Protein AF-0000000066504417 (afdb_homodimer)

Solvent-accessible surface area (backbone atoms only — not comparable to full-atom values): 21337 Å² total; per-residue (Å²): 138,89,79,84,89,84,83,87,80,86,80,77,84,75,82,75,79,79,80,79,83,78,74,76,74,70,80,60,77,69,74,60,75,66,74,66,66,59,81,78,49,72,67,44,78,43,54,34,34,55,32,76,75,36,69,76,60,37,82,54,39,44,71,56,39,57,64,63,91,37,50,46,75,42,80,42,50,58,74,38,21,50,46,54,50,49,55,57,44,36,73,77,37,69,80,58,59,42,64,63,21,34,40,36,35,23,40,38,41,60,46,98,86,61,47,42,37,72,44,80,74,41,48,40,44,62,72,52,90,43,95,36,30,72,46,25,38,55,79,69,61,66,78,84,53,38,36,36,28,20,38,36,65,77,71,74,75,66,73,71,71,72,73,78,79,78,81,81,77,83,85,126,139,84,84,83,82,86,75,87,76,83,81,81,82,76,84,76,81,82,80,79,82,77,72,78,72,70,80,61,76,68,73,58,75,68,72,65,68,59,83,79,49,73,66,44,79,43,54,32,34,56,31,76,75,35,68,76,60,37,82,55,41,43,70,55,40,56,64,64,92,37,52,46,75,42,80,42,49,58,74,38,23,50,45,53,51,49,56,55,44,36,73,75,37,68,80,57,58,43,63,64,23,33,39,37,37,24,39,38,41,58,44,97,86,60,47,42,37,73,44,79,74,42,47,39,44,62,73,51,90,42,96,36,29,72,47,25,38,55,80,68,62,67,78,85,52,37,37,36,29,19,38,36,65,78,71,74,76,67,73,71,71,74,71,79,80,76,80,80,76,82,86,125

pLDDT: mean 75.19, std 30.39, range [15.59, 98.94]

Organism: Dictyostelium discoideum (NCBI:txid44689)

InterPro domains:
  IPR010516 Sin3 associated polypeptide p18 [PF06487] (36-150)
  IPR010516 Sin3 associated polypeptide p18 [PTHR13082] (19-156)
  IPR042534 Sin3 associated polypeptide p18 superfamily [G3DSA:3.10.20.550] (27-157)

Sequence (344 aa):
MKNKQGGFSHHNYHYNNNNNNINSTGNGSNLGIATLNREKICPFLLRVFIKEGSFHSPSEFSSRNVPEKDEIQIYTWRNATLKEITILIKETYKLARHKESKFEFAFIYPDSRGIYVSKPIGTVFSNKKSADDLITLDDLFFNYQFLDVSLSIPESSSSSISSPTSPSSPKIMKNKQGGFSHHNYHYNNNNNNINSTGNGSNLGIATLNREKICPFLLRVFIKEGSFHSPSEFSSRNVPEKDEIQIYTWRNATLKEITILIKETYKLARHKESKFEFAFIYPDSRGIYVSKPIGTVFSNKKSADDLITLDDLFFNYQFLDVSLSIPESSSSSISSPTSPSSPKI

Foldseek 3Di:
DDDDDDDDDPDPPPPPPPDDDPPPPPPPPCPVPPPPPCVPPDDDDDDDDDDPPDDDDCVVDDDDDDPPVPDDDFDDDQFDAPLNVLVRCVVVPVVSQPQFKKKWKWFWAADPVGDTDIGTDDIQTNNDDDPRRRQGNVNVVDDPTDMDIDIDDPDPPPVPPPPPDPDDDPDD/DDDDDDDDPPDDPPPPPPDDDPPPPPPPPCPVPPPPPCVVPDDDDDDDDDDPPDDDDPVVDDDDDDPPVPDDDFDDDQQDAPLNVLVRCVVVPVVSQPQFKKKWKWFWAADPVGDTDIGTDDIQTNNDGDPRRRQGNVNVVDDPTDMDIDIDDPDPPPVPPPPPDPPDDPDD

Secondary structure (DSSP, 8-state):
-------------------------------------TTSS--EEEEEEEEESSPPPGGG-BPPB--GGGEEEEEE-TT-BHHHHHHHHHHH-GGGG-TT-EEEEEEEEE-TTS-EEEEEEEEEESSS--TTTT-BTTTTT-SSPEEEEEEE--------------------/-------------------------------------TTSS--EEEEEEEEESSPPPGGG-BPPB--GGGEEEEEE-TT-BHHHHHHHHHHH-GGGG-TT-EEEEEEEEE-TTS-EEEEEEEEEESSS--TTTT-BTTTTT-SSPEEEEEEE--------------------

Radius of gyration: 34.26 Å; Cα contacts (8 Å, |Δi|>4): 473; chains: 2; bounding box: 86×119×107 Å

Nearest PDB structures (foldseek):
  4a8x-assembly1_C  TM=7.215E-01  e=7.057E-08  Mus musculus
  4a6q-assembly1_A  TM=7.143E-01  e=1.494E-07  Mus musculus
  2hde-assembly1_A  TM=6.723E-01  e=4.059E-07  Homo sapiens
  2x1j-assembly1_A-2  TM=3.416E-01  e=9.073E-01  Deinococcus radiodurans
  8j97-assembly1_A  TM=3.772E-01  e=7.591E+00  Bos taurus

Structure (mmCIF, N/CA/C/O backbone):
data_AF-0000000066504417-model_v1
#
loop_
_entity.id
_entity.type
_entity.pdbx_description
1 polymer 'Histone deacetylase complex subunit SAP18'
#
loop_
_atom_site.group_PDB
_atom_site.id
_atom_site.type_symbol
_atom_site.label_atom_id
_atom_site.label_alt_id
_atom_site.label_comp_id
_atom_site.label_asym_id
_atom_site.label_entity_id
_atom_site.label_seq_id
_atom_site.pdbx_PDB_ins_code
_atom_site.Cartn_x
_atom_site.Cartn_y
_atom_site.Cartn_z
_atom_site.occupancy
_atom_site.B_iso_or_equiv
_atom_site.auth_seq_id
_atom_site.auth_comp_id
_atom_site.auth_asym_id
_atom_site.auth_atom_id
_atom_site.pdbx_PDB_model_num
ATOM 1 N N . MET A 1 1 ? -46.312 -30.453 12.633 1 20.81 1 MET A N 1
ATOM 2 C CA . MET A 1 1 ? -45.656 -31.766 12.68 1 20.81 1 MET A CA 1
ATOM 3 C C . MET A 1 1 ? -44.312 -31.75 11.961 1 20.81 1 MET A C 1
ATOM 5 O O . MET A 1 1 ? -44.25 -31.5 10.758 1 20.81 1 MET A O 1
ATOM 9 N N . LYS A 1 2 ? -43.125 -31.297 12.82 1 21.11 2 LYS A N 1
ATOM 10 C CA . LYS A 1 2 ? -41.875 -30.625 12.508 1 21.11 2 LYS A CA 1
ATOM 11 C C . LYS A 1 2 ? -40.906 -31.562 11.789 1 21.11 2 LYS A C 1
ATOM 13 O O . LYS A 1 2 ? -40.5 -32.594 12.344 1 21.11 2 LYS A O 1
ATOM 18 N N . ASN A 1 3 ? -40.719 -31.656 10.523 1 15.59 3 ASN A N 1
ATOM 19 C CA . ASN A 1 3 ? -40.219 -32.781 9.727 1 15.59 3 ASN A CA 1
ATOM 20 C C . ASN A 1 3 ? -38.688 -32.875 9.789 1 15.59 3 ASN A C 1
ATOM 22 O O . ASN A 1 3 ? -38.125 -33.875 9.375 1 15.59 3 ASN A O 1
ATOM 26 N N . LYS A 1 4 ? -37.906 -31.641 9.93 1 20.89 4 LYS A N 1
ATOM 27 C CA . LYS A 1 4 ? -36.812 -31.469 8.992 1 20.89 4 LYS A CA 1
ATOM 28 C C . LYS A 1 4 ? -35.688 -32.469 9.273 1 20.89 4 LYS A C 1
ATOM 30 O O . LYS A 1 4 ? -35.531 -32.938 10.398 1 20.89 4 LYS A O 1
ATOM 35 N N . GLN A 1 5 ? -34.406 -32.406 8.398 1 18.77 5 GLN A N 1
ATOM 36 C CA . GLN A 1 5 ? -33.531 -33.312 7.641 1 18.77 5 GLN A CA 1
ATOM 37 C C . GLN A 1 5 ? -32.375 -33.781 8.5 1 18.77 5 GLN A C 1
ATOM 39 O O . GLN A 1 5 ? -31.844 -33.031 9.312 1 18.77 5 GLN A O 1
ATOM 44 N N . GLY A 1 6 ? -31.766 -35.062 8.484 1 20.8 6 GLY A N 1
ATOM 45 C CA . GLY A 1 6 ? -31.047 -36.188 9.062 1 20.8 6 GLY A CA 1
ATOM 46 C C . GLY A 1 6 ? -29.547 -36.094 8.852 1 20.8 6 GLY A C 1
ATOM 47 O O . GLY A 1 6 ? -28.828 -37.062 9.055 1 20.8 6 GLY A O 1
ATOM 48 N N . GLY A 1 7 ? -28.812 -34.906 8.57 1 19.19 7 GLY A N 1
ATOM 49 C CA . GLY A 1 7 ? -27.609 -35.062 7.766 1 19.19 7 GLY A CA 1
ATOM 50 C C . GLY A 1 7 ? -26.562 -35.938 8.422 1 19.19 7 GLY A C 1
ATOM 51 O O . GLY A 1 7 ? -26.703 -36.281 9.602 1 19.19 7 GLY A O 1
ATOM 52 N N . PHE A 1 8 ? -25.031 -35.781 7.883 1 19.45 8 PHE A N 1
ATOM 53 C CA . PHE A 1 8 ? -23.938 -36.531 7.297 1 19.45 8 PHE A CA 1
ATOM 54 C C . PHE A 1 8 ? -22.938 -36.969 8.375 1 19.45 8 PHE A C 1
ATOM 56 O O . PHE A 1 8 ? -22.453 -36.156 9.141 1 19.45 8 PHE A O 1
ATOM 63 N N . SER A 1 9 ? -22.828 -38.219 8.859 1 19.8 9 SER A N 1
ATOM 64 C CA . SER A 1 9 ? -22.109 -38.906 9.938 1 19.8 9 SER A CA 1
ATOM 65 C C . SER A 1 9 ? -20.656 -39.156 9.547 1 19.8 9 SER A C 1
ATOM 67 O O . SER A 1 9 ? -20.375 -40.031 8.719 1 19.8 9 SER A O 1
ATOM 69 N N . HIS A 1 10 ? -19.703 -38.156 9.18 1 20.47 10 HIS A N 1
ATOM 70 C CA . HIS A 1 10 ? -18.375 -38.562 8.703 1 20.47 10 HIS A CA 1
ATOM 71 C C . HIS A 1 10 ? -17.688 -39.531 9.664 1 20.47 10 HIS A C 1
ATOM 73 O O . HIS A 1 10 ? -17.766 -39.344 10.883 1 20.47 10 HIS A O 1
ATOM 79 N N . HIS A 1 11 ? -17.297 -40.75 9.219 1 18.73 11 HIS A N 1
ATOM 80 C CA . HIS A 1 11 ? -16.797 -42.031 9.711 1 18.73 11 HIS A CA 1
ATOM 81 C C . HIS A 1 11 ? -15.383 -41.906 10.25 1 18.73 11 HIS A C 1
ATOM 83 O O . HIS A 1 11 ? -14.562 -41.188 9.688 1 18.73 11 HIS A O 1
ATOM 89 N N . ASN A 1 12 ? -14.984 -42.312 11.5 1 20.47 12 ASN A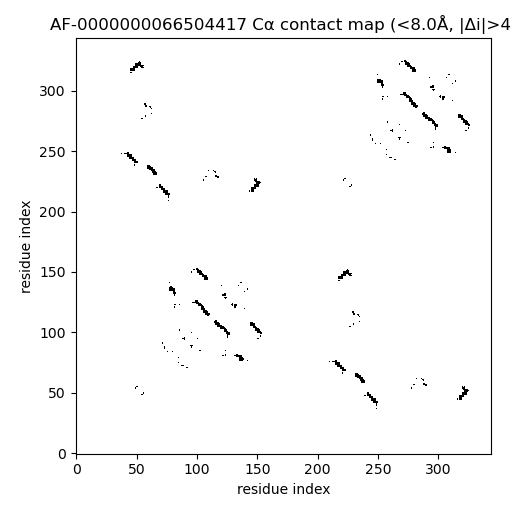 N 1
ATOM 90 C CA . ASN A 1 12 ? -13.938 -42.344 12.523 1 20.47 12 ASN A CA 1
ATOM 91 C C . ASN A 1 12 ? -12.836 -43.344 12.172 1 20.47 12 ASN A C 1
ATOM 93 O O . ASN A 1 12 ? -12.109 -43.781 13.055 1 20.47 12 ASN A O 1
ATOM 97 N N . TYR A 1 13 ? -12.594 -43.781 10.844 1 19.39 13 TYR A N 1
ATOM 98 C CA . TYR A 1 13 ? -11.914 -45.062 10.828 1 19.39 13 TYR A CA 1
ATOM 99 C C . TYR A 1 13 ? -10.562 -44.969 11.508 1 19.39 13 TYR A C 1
ATOM 101 O O . TYR A 1 13 ? -9.797 -44.062 11.273 1 19.39 13 TYR A O 1
ATOM 109 N N . HIS A 1 14 ? -10.336 -45.688 12.648 1 21.31 14 HIS A N 1
ATOM 110 C CA . HIS A 1 14 ? -9.297 -46.031 13.617 1 21.31 14 HIS A CA 1
ATOM 111 C C . HIS A 1 14 ? -8.18 -46.844 12.969 1 21.31 14 HIS A C 1
ATOM 113 O O . HIS A 1 14 ? -8.266 -48.062 12.898 1 21.31 14 HIS A O 1
ATOM 119 N N . TYR A 1 15 ? -7.59 -46.5 11.758 1 18.31 15 TYR A N 1
ATOM 120 C CA . TYR A 1 15 ? -6.664 -47.469 11.203 1 18.31 15 TYR A CA 1
ATOM 121 C C . TYR A 1 15 ? -5.559 -47.812 12.203 1 18.31 15 TYR A C 1
ATOM 123 O O . TYR A 1 15 ? -4.848 -46.906 12.672 1 18.31 15 TYR A O 1
ATOM 131 N N . ASN A 1 16 ? -5.625 -48.906 12.914 1 19.23 16 ASN A N 1
ATOM 132 C CA . ASN A 1 16 ? -4.805 -49.594 13.922 1 19.23 16 ASN A CA 1
ATOM 133 C C . ASN A 1 16 ? -3.465 -50.031 13.344 1 19.23 16 ASN A C 1
ATOM 135 O O . ASN A 1 16 ? -3.283 -51.219 13.031 1 19.23 16 ASN A O 1
ATOM 139 N N . ASN A 1 17 ? -2.818 -49.5 12.32 1 18.12 17 ASN A N 1
ATOM 140 C CA . ASN A 1 17 ? -1.74 -50.281 11.727 1 18.12 17 ASN A CA 1
ATOM 141 C C . ASN A 1 17 ? -0.615 -50.531 12.719 1 18.12 17 ASN A C 1
ATOM 143 O O . ASN A 1 17 ? -0.11 -49.594 13.352 1 18.12 17 ASN A O 1
ATOM 147 N N . ASN A 1 18 ? -0.362 -51.781 13.141 1 19.33 18 ASN A N 1
ATOM 148 C CA . ASN A 1 18 ? 0.549 -52.5 14.016 1 19.33 18 ASN A CA 1
ATOM 149 C C . ASN A 1 18 ? 1.993 -52.406 13.531 1 19.33 18 ASN A C 1
ATOM 151 O O . ASN A 1 18 ? 2.518 -53.344 12.914 1 19.33 18 ASN A O 1
ATOM 155 N N . ASN A 1 19 ? 2.537 -51.375 12.969 1 18.12 19 ASN A N 1
ATOM 156 C CA . ASN A 1 19 ? 3.855 -51.562 12.367 1 18.12 19 ASN A CA 1
ATOM 157 C C . ASN A 1 19 ? 4.898 -51.938 13.406 1 18.12 19 ASN A C 1
ATOM 159 O O . ASN A 1 19 ? 4.871 -51.469 14.531 1 18.12 19 ASN A O 1
ATOM 163 N N . ASN A 1 20 ? 5.582 -53.156 13.141 1 20 20 ASN A N 1
ATOM 164 C CA . ASN A 1 20 ? 6.715 -53.906 13.688 1 20 20 ASN A CA 1
ATOM 165 C C . ASN A 1 20 ? 7.926 -53 13.906 1 20 20 ASN A C 1
ATOM 167 O O . ASN A 1 20 ? 8.102 -52 13.195 1 20 20 ASN A O 1
ATOM 171 N N . ASN A 1 21 ? 8.766 -53.25 15.07 1 20.86 21 ASN A N 1
ATOM 172 C CA . ASN A 1 21 ? 9.781 -52.594 15.891 1 20.86 21 ASN A CA 1
ATOM 173 C C . ASN A 1 21 ? 11.133 -52.562 15.18 1 20.86 21 ASN A C 1
ATOM 175 O O . ASN A 1 21 ? 11.93 -53.469 15.305 1 20.86 21 ASN A O 1
ATOM 179 N N . ILE A 1 22 ? 11.25 -52.625 13.836 1 25.41 22 ILE A N 1
ATOM 180 C CA . ILE A 1 22 ? 12.625 -52.875 13.406 1 25.41 22 ILE A CA 1
ATOM 181 C C . ILE A 1 22 ? 13.531 -51.781 13.977 1 25.41 22 ILE A C 1
ATOM 183 O O . ILE A 1 22 ? 13.273 -50.594 13.805 1 25.41 22 ILE A O 1
ATOM 187 N N . ASN A 1 23 ? 14.477 -52.125 14.93 1 23.8 23 ASN A N 1
ATOM 188 C CA . ASN A 1 23 ? 15.469 -51.406 15.719 1 23.8 23 ASN A CA 1
ATOM 189 C C . ASN A 1 23 ? 16.531 -50.781 14.836 1 23.8 23 ASN A C 1
ATOM 191 O O . ASN A 1 23 ? 17.578 -50.344 15.336 1 23.8 23 ASN A O 1
ATOM 195 N N . SER A 1 24 ? 16.5 -50.844 13.5 1 25.52 24 SER A N 1
ATOM 196 C CA . SER A 1 24 ? 17.75 -50.438 12.883 1 25.52 24 SER A CA 1
ATOM 197 C C . SER A 1 24 ? 18.219 -49.094 13.383 1 25.52 24 SER A C 1
ATOM 199 O O . SER A 1 24 ? 17.406 -48.156 13.484 1 25.52 24 SER A O 1
ATOM 201 N N . THR A 1 25 ? 19.344 -49.031 14.109 1 27.05 25 THR A N 1
ATOM 202 C CA . THR A 1 25 ? 20.109 -47.938 14.688 1 27.05 25 THR A CA 1
ATOM 203 C C . THR A 1 25 ? 20.391 -46.844 13.641 1 27.05 25 THR A C 1
ATOM 205 O O . THR A 1 25 ? 21.172 -45.938 13.883 1 27.05 25 THR A O 1
ATOM 208 N N . GLY A 1 26 ? 19.953 -47.094 12.383 1 25.09 26 GLY A N 1
ATOM 209 C CA . GLY A 1 26 ? 20.547 -46.156 11.422 1 25.09 26 GLY A CA 1
ATOM 210 C C . GLY A 1 26 ? 20.422 -44.719 11.844 1 25.09 26 GLY A C 1
ATOM 211 O O . GLY A 1 26 ? 19.375 -44.281 12.359 1 25.09 26 GLY A O 1
ATOM 212 N N . ASN A 1 27 ? 21.609 -44.062 12.188 1 29.92 27 ASN A N 1
ATOM 213 C CA . ASN A 1 27 ? 21.75 -42.625 12.453 1 29.92 27 ASN A CA 1
ATOM 214 C C . ASN A 1 27 ? 20.953 -41.781 11.461 1 29.92 27 ASN A C 1
ATOM 216 O O . ASN A 1 27 ? 21.391 -41.594 10.32 1 29.92 27 ASN A O 1
ATOM 220 N N . GLY A 1 28 ? 19.859 -42.219 11.07 1 26.69 28 GLY A N 1
ATOM 221 C CA . GLY A 1 28 ? 19.062 -41.375 10.164 1 26.69 28 GLY A CA 1
ATOM 222 C C . GLY A 1 28 ? 19.031 -39.938 10.547 1 26.69 28 GLY A C 1
ATOM 223 O O . GLY A 1 28 ? 18.641 -39.594 11.672 1 26.69 28 GLY A O 1
ATOM 224 N N . SER A 1 29 ? 20.141 -39.188 10.078 1 31.64 29 SER A N 1
ATOM 225 C CA . SER A 1 29 ? 20.062 -37.719 10.148 1 31.64 29 SER A CA 1
ATOM 226 C C . SER A 1 29 ? 18.609 -37.25 9.984 1 31.64 29 SER A C 1
ATOM 228 O O . SER A 1 29 ? 17.969 -37.562 8.992 1 31.64 29 SER A O 1
ATOM 230 N N . ASN A 1 30 ? 17.75 -37.469 11.008 1 30.67 30 ASN A N 1
ATOM 231 C CA . ASN A 1 30 ? 16.469 -36.781 11.164 1 30.67 30 ASN A CA 1
ATOM 232 C C . ASN A 1 30 ? 16.5 -35.406 10.531 1 30.67 30 ASN A C 1
ATOM 234 O O . ASN A 1 30 ? 17.109 -34.469 11.078 1 30.67 30 ASN A O 1
ATOM 238 N N . LEU A 1 31 ? 16.875 -35.375 9.234 1 33.81 31 LEU A N 1
ATOM 239 C CA . LEU A 1 31 ? 16.5 -34.094 8.641 1 33.81 31 LEU A CA 1
ATOM 240 C C . LEU A 1 31 ? 15.195 -33.594 9.242 1 33.81 31 LEU A C 1
ATOM 242 O O . LEU A 1 31 ? 14.125 -34.125 8.961 1 33.81 31 LEU A O 1
ATOM 246 N N . GLY A 1 32 ? 15.078 -33.531 10.555 1 31.92 32 GLY A N 1
ATOM 247 C CA . GLY A 1 32 ? 14.031 -32.812 11.242 1 31.92 32 GLY A CA 1
ATOM 248 C C . GLY A 1 32 ? 13.453 -31.672 10.414 1 31.92 32 GLY A C 1
ATOM 249 O O . GLY A 1 32 ? 14.156 -30.734 10.047 1 31.92 32 GLY A O 1
ATOM 250 N N . ILE A 1 33 ? 12.766 -31.984 9.367 1 37.94 33 ILE A N 1
ATOM 251 C CA . ILE A 1 33 ? 11.906 -30.891 8.922 1 37.94 33 ILE A CA 1
ATOM 252 C C . ILE A 1 33 ? 11.555 -30 10.109 1 37.94 33 ILE A C 1
ATOM 254 O O . ILE A 1 33 ? 10.859 -30.422 11.031 1 37.94 33 ILE A O 1
ATOM 258 N N . ALA A 1 34 ? 12.445 -29.359 10.82 1 37.19 34 ALA A N 1
ATOM 259 C CA . ALA A 1 34 ? 12.156 -28.328 11.812 1 37.19 34 ALA A CA 1
ATOM 260 C C . ALA A 1 34 ? 10.805 -27.672 11.547 1 37.19 34 ALA A C 1
ATOM 262 O O . ALA A 1 34 ? 10.57 -27.125 10.469 1 37.19 34 ALA A O 1
ATOM 263 N N . THR A 1 35 ? 9.727 -28.312 11.883 1 43.97 35 THR A N 1
ATOM 264 C CA . THR A 1 35 ? 8.5 -27.531 12.008 1 43.97 35 THR A CA 1
ATOM 265 C C . THR A 1 35 ? 8.805 -26.125 12.539 1 43.97 35 THR A C 1
ATOM 267 O O . THR A 1 35 ? 9.234 -25.969 13.688 1 43.97 35 THR A O 1
ATOM 270 N N . LEU A 1 36 ? 9.625 -25.344 11.859 1 45.56 36 LEU A N 1
ATOM 271 C CA . LEU A 1 36 ? 9.734 -23.953 12.273 1 45.56 36 LEU A CA 1
ATOM 272 C C . LEU A 1 36 ? 8.453 -23.484 12.953 1 45.56 36 LEU A C 1
ATOM 274 O O . LEU A 1 36 ? 7.355 -23.766 12.477 1 45.56 36 LEU A O 1
ATOM 278 N N . ASN A 1 37 ? 8.453 -23.562 14.266 1 49.88 37 ASN A N 1
ATOM 279 C CA . ASN A 1 37 ? 7.383 -22.922 15.016 1 49.88 37 ASN A CA 1
ATOM 280 C C . ASN A 1 37 ? 7.059 -21.531 14.461 1 49.88 37 ASN A C 1
ATOM 282 O O . ASN A 1 37 ? 7.809 -20.578 14.688 1 49.88 37 ASN A O 1
ATOM 286 N N . ARG A 1 38 ? 6.453 -21.516 13.289 1 60.38 38 ARG A N 1
ATOM 287 C CA . ARG A 1 38 ? 6.055 -20.266 12.633 1 60.38 38 ARG A CA 1
ATOM 288 C C . ARG A 1 38 ? 5.301 -19.359 13.602 1 60.38 38 ARG A C 1
ATOM 290 O O . ARG A 1 38 ? 4.84 -18.281 13.219 1 60.38 38 ARG A O 1
ATOM 297 N N . GLU A 1 39 ? 5.188 -19.938 14.781 1 57.62 39 GLU A N 1
ATOM 298 C CA . GLU A 1 39 ? 4.523 -19.078 15.758 1 57.62 39 GLU A CA 1
ATOM 299 C C . GLU A 1 39 ? 5.371 -17.844 16.078 1 57.62 39 GLU A C 1
ATOM 301 O O . GLU A 1 39 ? 4.84 -16.812 16.453 1 57.62 39 GLU A O 1
ATOM 306 N N . LYS A 1 40 ? 6.699 -17.953 15.781 1 59.47 40 LYS A N 1
ATOM 307 C CA . LYS A 1 40 ? 7.523 -16.828 16.203 1 59.47 40 LYS A CA 1
ATOM 308 C C . LYS A 1 40 ? 7.805 -15.883 15.031 1 59.47 40 LYS A C 1
ATOM 310 O O . LYS A 1 40 ? 8.43 -14.836 15.211 1 59.47 40 LYS A O 1
ATOM 315 N N . ILE A 1 41 ? 7.438 -16.469 13.875 1 67 41 ILE A N 1
ATOM 316 C CA . ILE A 1 41 ? 7.777 -15.625 12.734 1 67 41 ILE A CA 1
ATOM 317 C C . ILE A 1 41 ? 6.551 -14.836 12.305 1 67 41 ILE A C 1
ATOM 319 O O . ILE A 1 41 ? 5.422 -15.32 12.383 1 67 41 ILE A O 1
ATOM 323 N N . CYS A 1 42 ? 6.758 -13.641 11.945 1 77.62 42 CYS A N 1
ATOM 324 C CA . CYS A 1 42 ? 5.676 -12.703 11.641 1 77.62 42 CYS A CA 1
ATOM 325 C C . CYS A 1 42 ? 5.078 -12.984 10.266 1 77.62 42 CYS A C 1
ATOM 327 O O . CYS A 1 42 ? 5.773 -12.898 9.25 1 77.62 42 CYS A O 1
ATOM 329 N N . PRO A 1 43 ? 3.844 -13.453 10.367 1 84.19 43 PRO A N 1
ATOM 330 C CA . PRO A 1 43 ? 3.127 -13.578 9.094 1 84.19 43 PRO A CA 1
ATOM 331 C C . PRO A 1 43 ? 2.945 -12.242 8.383 1 84.19 43 PRO A C 1
ATOM 333 O O . PRO A 1 43 ? 3.01 -11.188 9.023 1 84.19 43 PRO A O 1
ATOM 336 N N . PHE A 1 44 ? 3.045 -12.273 7.051 1 86.94 44 PHE A N 1
ATOM 337 C CA . PHE A 1 44 ? 2.742 -11.086 6.266 1 86.94 44 PHE A CA 1
ATOM 338 C C . PHE A 1 44 ? 1.712 -11.398 5.184 1 86.94 44 PHE A C 1
ATOM 340 O O . PHE A 1 44 ? 1.35 -12.555 4.984 1 86.94 44 PHE A O 1
ATOM 347 N N . LEU A 1 45 ? 1.062 -10.391 4.633 1 92.69 45 LEU A N 1
ATOM 348 C CA . LEU A 1 45 ? 0.119 -10.516 3.525 1 92.69 45 LEU A CA 1
ATOM 349 C C . LEU A 1 45 ? 0.852 -10.578 2.189 1 92.69 45 LEU A C 1
ATOM 351 O O . LEU A 1 45 ? 1.658 -9.695 1.879 1 92.69 45 LEU A O 1
ATOM 355 N N . LEU A 1 46 ? 0.684 -11.547 1.497 1 95.38 46 LEU A N 1
ATOM 356 C CA . LEU A 1 46 ? 1.239 -11.727 0.161 1 95.38 46 LEU A CA 1
ATOM 357 C C . LEU A 1 46 ? 0.199 -11.414 -0.909 1 95.38 46 LEU A C 1
ATOM 359 O O . LEU A 1 46 ? -0.902 -11.969 -0.894 1 95.38 46 LEU A O 1
ATOM 363 N N . ARG A 1 47 ? 0.53 -10.469 -1.82 1 97.19 47 ARG A N 1
ATOM 364 C CA . ARG A 1 47 ? -0.336 -10.125 -2.943 1 97.19 47 ARG A CA 1
ATOM 365 C C . ARG A 1 47 ? -0.091 -11.047 -4.129 1 97.19 47 ARG A C 1
ATOM 367 O O . ARG A 1 47 ? 0.976 -11.008 -4.742 1 97.19 47 ARG A O 1
ATOM 374 N N . VAL A 1 48 ? -1.105 -11.836 -4.418 1 98.75 48 VAL A N 1
ATOM 375 C CA . VAL A 1 48 ? -1.007 -12.867 -5.449 1 98.75 48 VAL A CA 1
ATOM 376 C C . VAL A 1 48 ? -1.962 -12.539 -6.594 1 98.75 48 VAL A C 1
ATOM 378 O O . VAL A 1 48 ? -3.137 -12.242 -6.367 1 98.75 48 VAL A O 1
ATOM 381 N N . PHE A 1 49 ? -1.446 -12.57 -7.777 1 98.69 49 PHE A N 1
ATOM 382 C CA . PHE A 1 49 ? -2.252 -12.359 -8.977 1 98.69 49 PHE A CA 1
ATOM 383 C C . PHE A 1 49 ? -2.33 -13.625 -9.812 1 98.69 49 PHE A C 1
ATOM 385 O O . PHE A 1 49 ? -1.311 -14.125 -10.297 1 98.69 49 PHE A O 1
ATOM 392 N N . ILE A 1 50 ? -3.502 -14.141 -10.016 1 98.81 50 ILE A N 1
ATOM 393 C CA . ILE A 1 50 ? -3.674 -15.422 -10.695 1 98.81 50 ILE A CA 1
ATOM 394 C C . ILE A 1 50 ? -4.309 -15.195 -12.062 1 98.81 50 ILE A C 1
ATOM 396 O O . ILE A 1 50 ? -5.305 -14.477 -12.188 1 98.81 50 ILE A O 1
ATOM 400 N N . LYS A 1 51 ? -3.77 -15.734 -12.984 1 98.5 51 LYS A N 1
ATOM 401 C CA . LYS A 1 51 ? -4.289 -15.727 -14.344 1 98.5 51 LYS A CA 1
ATOM 402 C C . LYS A 1 51 ? -4.344 -17.141 -14.922 1 98.5 51 LYS A C 1
ATOM 404 O O . LYS A 1 51 ? -3.412 -17.922 -14.742 1 98.5 51 LYS A O 1
ATOM 409 N N . GLU A 1 52 ? -5.383 -17.453 -15.562 1 97.44 52 GLU A N 1
ATOM 410 C CA . GLU A 1 52 ? -5.539 -18.781 -16.141 1 97.44 52 GLU A CA 1
ATOM 411 C C . GLU A 1 52 ? -4.797 -18.891 -17.469 1 97.44 52 GLU A C 1
ATOM 413 O O . GLU A 1 52 ? -4.992 -18.062 -18.375 1 97.44 52 GLU A O 1
ATOM 418 N N . GLY A 1 53 ? -3.943 -19.859 -17.562 1 96.5 53 GLY A N 1
ATOM 419 C CA . GLY A 1 53 ? -3.32 -20.25 -18.812 1 96.5 53 GLY A CA 1
ATOM 420 C C . GLY A 1 53 ? -2.113 -19.406 -19.188 1 96.5 53 GLY A C 1
ATOM 421 O O . GLY A 1 53 ? -1.415 -19.703 -20.156 1 96.5 53 GLY A O 1
ATOM 422 N N . SER A 1 54 ? -1.852 -18.281 -18.5 1 98.06 54 SER A N 1
ATOM 423 C CA . SER A 1 54 ? -0.703 -17.438 -18.812 1 98.06 54 SER A CA 1
ATOM 424 C C . SER A 1 54 ? -0.348 -16.531 -17.641 1 98.06 54 SER A C 1
ATOM 426 O O . SER A 1 54 ? -1.121 -16.406 -16.688 1 98.06 54 SER A O 1
ATOM 428 N N . PHE A 1 55 ? 0.893 -15.938 -17.734 1 98.69 55 PHE A N 1
ATOM 429 C CA . PHE A 1 55 ? 1.273 -14.883 -16.797 1 98.69 55 PHE A CA 1
ATOM 430 C C . PHE A 1 55 ? 0.657 -13.555 -17.203 1 98.69 55 PHE A C 1
ATOM 432 O O . PHE A 1 55 ? 0.249 -13.383 -18.359 1 98.69 55 PHE A O 1
ATOM 439 N N . HIS A 1 56 ? 0.514 -12.742 -16.281 1 98.75 56 HIS A N 1
ATOM 440 C CA . HIS A 1 56 ? 0.197 -11.359 -16.625 1 98.75 56 HIS A CA 1
ATOM 441 C C . HIS A 1 56 ? 1.376 -10.688 -17.312 1 98.75 56 HIS A C 1
ATOM 443 O O . HIS A 1 56 ? 2.531 -11.031 -17.062 1 98.75 56 HIS A O 1
ATOM 449 N N . SER A 1 57 ? 1.028 -9.82 -18.156 1 98.19 57 SER A N 1
ATOM 450 C CA . SER A 1 57 ? 2.082 -8.969 -18.688 1 98.19 57 SER A CA 1
ATOM 451 C C . SER A 1 57 ? 2.598 -7.992 -17.641 1 98.19 57 SER A C 1
ATOM 453 O O . SER A 1 57 ? 1.809 -7.34 -16.953 1 98.19 57 SER A O 1
ATOM 455 N N . PRO A 1 58 ? 3.887 -7.898 -17.5 1 97.56 58 PRO A N 1
ATOM 456 C CA . PRO A 1 58 ? 4.418 -6.926 -16.547 1 97.56 58 PRO A CA 1
ATOM 457 C C . PRO A 1 58 ? 3.896 -5.512 -16.797 1 97.56 58 PRO A C 1
ATOM 459 O O . PRO A 1 58 ? 3.816 -4.707 -15.859 1 97.56 58 PRO A O 1
ATOM 462 N N . SER A 1 59 ? 3.518 -5.215 -18 1 96.5 59 SER A N 1
ATOM 463 C CA . SER A 1 59 ? 3.021 -3.889 -18.359 1 96.5 59 SER A CA 1
ATOM 464 C C . SER A 1 59 ? 1.695 -3.592 -17.672 1 96.5 59 SER A C 1
ATOM 466 O O . SER A 1 59 ? 1.25 -2.441 -17.641 1 96.5 59 SER A O 1
ATOM 468 N N . GLU A 1 60 ? 1.012 -4.621 -17.188 1 96.69 60 GLU A N 1
ATOM 469 C CA . GLU A 1 60 ? -0.24 -4.438 -16.453 1 96.69 60 GLU A CA 1
ATOM 470 C C . GLU A 1 60 ? 0.009 -3.865 -15.062 1 96.69 60 GLU A C 1
ATOM 472 O O . GLU A 1 60 ? -0.935 -3.508 -14.352 1 96.69 60 GLU A O 1
ATOM 477 N N . PHE A 1 61 ? 1.277 -3.773 -14.727 1 95.75 61 PHE A N 1
ATOM 478 C CA . PHE A 1 61 ? 1.655 -3.307 -13.398 1 95.75 61 PHE A CA 1
ATOM 479 C C . PHE A 1 61 ? 2.395 -1.978 -13.477 1 95.75 61 PHE A C 1
ATOM 481 O O . PHE A 1 61 ? 3.205 -1.768 -14.383 1 95.75 61 PHE A O 1
ATOM 488 N N . SER A 1 62 ? 2.078 -1.119 -12.586 1 92.56 62 SER A N 1
ATOM 489 C CA . SER A 1 62 ? 2.82 0.131 -12.469 1 92.56 62 SER A CA 1
ATOM 490 C C . SER A 1 62 ? 2.877 0.604 -11.023 1 92.56 62 SER A C 1
ATOM 492 O O . SER A 1 62 ? 1.988 0.291 -10.227 1 92.56 62 SER A O 1
ATOM 494 N N . SER A 1 63 ? 3.938 1.181 -10.75 1 85.88 63 SER A N 1
ATOM 495 C CA . SER A 1 63 ? 4.082 1.738 -9.414 1 85.88 63 SER A CA 1
ATOM 496 C C . SER A 1 63 ? 3.199 2.967 -9.227 1 85.88 63 SER A C 1
ATOM 498 O O . SER A 1 63 ? 2.873 3.656 -10.195 1 85.88 63 SER A O 1
ATOM 500 N N . ARG A 1 64 ? 2.74 3.043 -8.039 1 83.56 64 ARG A N 1
ATOM 501 C CA . ARG A 1 64 ? 2.096 4.316 -7.727 1 83.56 64 ARG A CA 1
ATOM 502 C C . ARG A 1 64 ? 3.111 5.453 -7.711 1 83.56 64 ARG A C 1
ATOM 504 O O . ARG A 1 64 ? 4.262 5.262 -7.312 1 83.56 64 ARG A O 1
ATOM 511 N N . ASN A 1 65 ? 2.537 6.516 -8.203 1 89.88 65 ASN A N 1
ATOM 512 C CA . ASN A 1 65 ? 3.387 7.695 -8.094 1 89.88 65 ASN A CA 1
ATOM 513 C C . ASN A 1 65 ? 2.93 8.617 -6.961 1 89.88 65 ASN A C 1
ATOM 515 O O . ASN A 1 65 ? 1.745 8.938 -6.863 1 89.88 65 ASN A O 1
ATOM 519 N N . VAL A 1 66 ? 3.799 8.836 -6.066 1 95 66 VAL A N 1
ATOM 520 C CA . VAL A 1 66 ? 3.574 9.812 -5.012 1 95 66 VAL A CA 1
ATOM 521 C C . VAL A 1 66 ? 4.875 10.547 -4.703 1 95 66 VAL A C 1
ATOM 523 O O . VAL A 1 66 ? 5.961 10.062 -5.027 1 95 66 VAL A O 1
ATOM 526 N N . PRO A 1 67 ? 4.738 11.758 -4.176 1 96.5 67 PRO A N 1
ATOM 527 C CA . PRO A 1 67 ? 5.965 12.422 -3.719 1 96.5 67 PRO A CA 1
ATOM 528 C C . PRO A 1 67 ? 6.566 11.766 -2.48 1 96.5 67 PRO A C 1
ATOM 530 O O . PRO A 1 67 ? 6.527 12.336 -1.39 1 96.5 67 PRO A O 1
ATOM 533 N N . GLU A 1 68 ? 7.285 10.758 -2.699 1 94.38 68 GLU A N 1
ATOM 534 C CA . GLU A 1 68 ? 7.73 9.867 -1.637 1 94.38 68 GLU A CA 1
ATOM 535 C C . GLU A 1 68 ? 8.711 10.57 -0.701 1 94.38 68 GLU A C 1
ATOM 537 O O . GLU A 1 68 ? 8.727 10.297 0.502 1 94.38 68 GLU A O 1
ATOM 542 N N . LYS A 1 69 ? 9.469 11.484 -1.21 1 95.69 69 LYS A N 1
ATOM 543 C CA . LYS A 1 69 ? 10.469 12.188 -0.407 1 95.69 69 LYS A CA 1
ATOM 544 C C . LYS A 1 69 ? 9.805 13.062 0.652 1 95.69 69 LYS A C 1
ATOM 546 O O . LYS A 1 69 ? 10.414 13.359 1.685 1 95.69 69 LYS A O 1
ATOM 551 N N . ASP A 1 70 ? 8.547 13.391 0.438 1 97.94 70 ASP A N 1
ATOM 552 C CA . ASP A 1 70 ? 7.812 14.281 1.33 1 97.94 70 ASP A CA 1
ATOM 553 C C . ASP A 1 70 ? 6.863 13.5 2.234 1 97.94 70 ASP A C 1
ATOM 555 O O . ASP A 1 70 ? 6.051 14.086 2.947 1 97.94 70 ASP A O 1
ATOM 559 N N . GLU A 1 71 ? 6.969 12.234 2.154 1 98 71 GLU A N 1
ATOM 560 C CA . GLU A 1 71 ? 6.008 11.398 2.871 1 98 71 GLU A CA 1
ATOM 561 C C . GLU A 1 71 ? 6.484 11.094 4.289 1 98 71 GLU A C 1
ATOM 563 O O . GLU A 1 71 ? 7.641 10.719 4.492 1 98 71 GLU A O 1
ATOM 568 N N . ILE A 1 72 ? 5.605 11.266 5.25 1 97.19 72 ILE A N 1
ATOM 569 C CA . ILE A 1 72 ? 5.785 10.703 6.586 1 97.19 72 ILE A CA 1
ATOM 570 C C . ILE A 1 72 ? 4.59 9.828 6.941 1 97.19 72 ILE A C 1
ATOM 572 O O . ILE A 1 72 ? 3.48 10.047 6.453 1 97.19 72 ILE A O 1
ATOM 576 N N . GLN A 1 73 ? 4.824 8.781 7.641 1 94.62 73 GLN A N 1
ATOM 577 C CA . GLN A 1 73 ? 3.754 7.906 8.109 1 94.62 73 GLN A CA 1
ATOM 578 C C . GLN A 1 73 ? 3.547 8.055 9.617 1 94.62 73 GLN A C 1
ATOM 580 O O . GLN A 1 73 ? 4.512 8.039 10.383 1 94.62 73 GLN A O 1
ATOM 585 N N . ILE A 1 74 ? 2.355 8.273 9.984 1 95.38 74 ILE A N 1
ATOM 586 C CA . ILE A 1 74 ? 2.057 8.438 11.406 1 95.38 74 ILE A CA 1
ATOM 587 C C . ILE A 1 74 ? 0.981 7.438 11.82 1 95.38 74 ILE A C 1
ATOM 589 O O . ILE A 1 74 ? 0.043 7.172 11.07 1 95.38 74 ILE A O 1
ATOM 593 N N . TYR A 1 75 ? 1.198 6.902 13 1 93.94 75 TYR A N 1
ATOM 594 C CA . TYR A 1 75 ? 0.17 6.059 13.602 1 93.94 75 TYR A CA 1
ATOM 595 C C . TYR A 1 75 ? -0.902 6.906 14.281 1 93.94 75 TYR A C 1
ATOM 597 O O . TYR A 1 75 ? -0.587 7.828 15.031 1 93.94 75 TYR A O 1
ATOM 605 N N . THR A 1 76 ? -2.121 6.648 13.953 1 94.38 76 THR A N 1
ATOM 606 C CA . THR A 1 76 ? -3.225 7.402 14.531 1 94.38 76 THR A CA 1
ATOM 607 C C . THR A 1 76 ? -4.508 6.574 14.539 1 94.38 76 THR A C 1
ATOM 609 O O . THR A 1 76 ? -4.465 5.359 14.328 1 94.38 76 THR A O 1
ATOM 612 N N . TRP A 1 77 ? -5.535 7.254 15 1 92.31 77 TRP A N 1
ATOM 613 C CA . TRP A 1 77 ? -6.863 6.656 15.047 1 92.31 77 TRP A CA 1
ATOM 614 C C . TRP A 1 77 ? -7.836 7.414 14.148 1 92.31 77 TRP A C 1
ATOM 616 O O . TRP A 1 77 ? -7.555 8.539 13.727 1 92.31 77 TRP A O 1
ATOM 626 N N . ARG A 1 78 ? -8.969 6.801 13.945 1 90.25 78 ARG A N 1
ATOM 627 C CA . ARG A 1 78 ? -9.961 7.418 13.07 1 90.25 78 ARG A CA 1
ATOM 628 C C . ARG A 1 78 ? -10.578 8.641 13.727 1 90.25 78 ARG A C 1
ATOM 630 O O . ARG A 1 78 ? -10.992 9.578 13.039 1 90.25 78 ARG A O 1
ATOM 637 N N . ASN A 1 79 ? -10.656 8.727 14.984 1 93.81 79 ASN A N 1
ATOM 638 C CA . ASN A 1 79 ? -11.242 9.867 15.664 1 93.81 79 ASN A CA 1
ATOM 639 C C . ASN A 1 79 ? -10.195 10.922 16.016 1 93.81 79 ASN A C 1
ATOM 641 O O . ASN A 1 79 ? -10.445 11.82 16.812 1 93.81 79 ASN A O 1
ATOM 645 N N . ALA A 1 80 ? -9.055 10.781 15.477 1 96.81 80 ALA A N 1
ATOM 646 C CA . ALA A 1 80 ? -8.047 11.812 15.695 1 96.81 80 ALA A CA 1
ATOM 647 C C . ALA A 1 80 ? -8.492 13.148 15.102 1 96.81 80 ALA A C 1
ATOM 649 O O . ALA A 1 80 ? -9.016 13.203 13.992 1 96.81 80 ALA A O 1
ATOM 650 N N . THR A 1 81 ? -8.289 14.227 15.852 1 97.94 81 THR A N 1
ATOM 651 C CA . THR A 1 81 ? -8.562 15.578 15.383 1 97.94 81 THR A CA 1
ATOM 652 C C . THR A 1 81 ? -7.391 16.125 14.57 1 97.94 81 THR A C 1
ATOM 654 O O . THR A 1 81 ? -6.281 15.594 14.648 1 97.94 81 THR A O 1
ATOM 657 N N . LEU A 1 82 ? -7.648 17.156 13.805 1 98.69 82 LEU A N 1
ATOM 658 C CA . LEU A 1 82 ? -6.578 17.812 13.055 1 98.69 82 LEU A CA 1
ATOM 659 C C . LEU A 1 82 ? -5.5 18.328 13.992 1 98.69 82 LEU A C 1
ATOM 661 O O . LEU A 1 82 ? -4.312 18.312 13.656 1 98.69 82 LEU A O 1
ATOM 665 N N . LYS A 1 83 ? -5.859 18.797 15.18 1 98.69 83 LYS A N 1
ATOM 666 C CA . LYS A 1 83 ? -4.879 19.25 16.156 1 98.69 83 LYS A CA 1
ATOM 667 C C . LYS A 1 83 ? -3.996 18.109 16.625 1 98.69 83 LYS A C 1
ATOM 669 O O . LYS A 1 83 ? -2.779 18.25 16.75 1 98.69 83 LYS A O 1
ATOM 674 N N . GLU A 1 84 ? -4.656 16.984 16.844 1 97.94 84 GLU A N 1
ATOM 675 C CA . GLU A 1 84 ? -3.898 15.797 17.25 1 97.94 84 GLU A CA 1
ATOM 676 C C . GLU A 1 84 ? -2.939 15.359 16.141 1 97.94 84 GLU A C 1
ATOM 678 O O . GLU A 1 84 ? -1.793 15 16.406 1 97.94 84 GLU A O 1
ATOM 683 N N . ILE A 1 85 ? -3.402 15.391 14.953 1 98.44 85 ILE A N 1
ATOM 684 C CA . ILE A 1 85 ? -2.564 15.023 13.82 1 98.44 85 ILE A CA 1
ATOM 685 C C . ILE A 1 85 ? -1.379 15.984 13.727 1 98.44 85 ILE A C 1
ATOM 687 O O . ILE A 1 85 ? -0.25 15.562 13.461 1 98.44 85 ILE A O 1
ATOM 691 N N . THR A 1 86 ? -1.582 17.203 13.984 1 98.69 86 THR A N 1
ATOM 692 C CA . THR A 1 86 ? -0.519 18.203 14.008 1 98.69 86 THR A CA 1
ATOM 693 C C . THR A 1 86 ? 0.537 17.844 15.047 1 98.69 86 THR A C 1
ATOM 695 O O . THR A 1 86 ? 1.736 17.906 14.773 1 98.69 86 THR A O 1
ATOM 698 N N . ILE A 1 87 ? 0.082 17.484 16.172 1 98.25 87 ILE A N 1
ATOM 699 C CA . ILE A 1 87 ? 0.999 17.109 17.25 1 98.25 87 ILE A CA 1
ATOM 700 C C . ILE A 1 87 ? 1.842 15.914 16.797 1 98.25 87 ILE A C 1
ATOM 702 O O . ILE A 1 87 ? 3.059 15.898 16.984 1 98.25 87 ILE A O 1
ATOM 706 N N . LEU A 1 88 ? 1.209 14.938 16.188 1 97.75 88 LEU A N 1
ATOM 707 C CA . LEU A 1 88 ? 1.908 13.75 15.719 1 97.75 88 LEU A CA 1
ATOM 708 C C . LEU A 1 88 ? 2.906 14.109 14.617 1 97.75 88 LEU A C 1
ATOM 710 O O . LEU A 1 88 ? 4.004 13.547 14.562 1 97.75 88 LEU A O 1
ATOM 714 N N . ILE A 1 89 ? 2.531 15.039 13.742 1 98.56 89 ILE A N 1
ATOM 715 C CA . ILE A 1 89 ? 3.428 15.508 12.695 1 98.56 89 ILE A CA 1
ATOM 716 C C . ILE A 1 89 ? 4.676 16.125 13.32 1 98.56 89 ILE A C 1
ATOM 718 O O . ILE A 1 89 ? 5.797 15.867 12.875 1 98.56 89 ILE A O 1
ATOM 722 N N . LYS A 1 90 ? 4.457 16.875 14.289 1 98.06 90 LYS A N 1
ATOM 723 C CA . LYS A 1 90 ? 5.559 17.578 14.93 1 98.06 90 LYS A CA 1
ATOM 724 C C . LYS A 1 90 ? 6.551 16.609 15.562 1 98.06 90 LYS A C 1
ATOM 726 O O . LYS A 1 90 ? 7.738 16.906 15.688 1 98.06 90 LYS A O 1
ATOM 731 N N . GLU A 1 91 ? 6.105 15.484 15.844 1 97.5 91 GLU A N 1
ATOM 732 C CA . GLU A 1 91 ? 6.984 14.469 16.406 1 97.5 91 GLU A CA 1
ATOM 733 C C . GLU A 1 91 ? 7.941 13.914 15.359 1 97.5 91 GLU A C 1
ATOM 735 O O . GLU A 1 91 ? 9.023 13.438 15.695 1 97.5 91 GLU A O 1
ATOM 740 N N . THR A 1 92 ? 7.539 13.922 14.109 1 94.75 92 THR A N 1
ATOM 741 C CA . THR A 1 92 ? 8.297 13.266 13.047 1 94.75 92 THR A CA 1
ATOM 742 C C . THR A 1 92 ? 9 14.297 12.164 1 94.75 92 THR A C 1
ATOM 744 O O . THR A 1 92 ? 10.031 14 11.555 1 94.75 92 THR A O 1
ATOM 747 N N . TYR A 1 93 ? 8.398 15.469 12.07 1 97 93 TYR A N 1
ATOM 748 C CA . TYR A 1 93 ? 8.859 16.5 11.141 1 97 93 TYR A CA 1
ATOM 749 C C . TYR A 1 93 ? 9.312 17.75 11.891 1 97 93 TYR A C 1
ATOM 751 O O . TYR A 1 93 ? 8.492 18.594 12.258 1 97 93 TYR A O 1
ATOM 759 N N . LYS A 1 94 ? 10.594 17.953 12.055 1 96.5 94 LYS A N 1
ATOM 760 C CA . LYS A 1 94 ? 11.195 18.938 12.945 1 96.5 94 LYS A CA 1
ATOM 761 C C . LYS A 1 94 ? 10.781 20.344 12.562 1 96.5 94 LYS A C 1
ATOM 763 O O . LYS A 1 94 ? 10.508 21.172 13.438 1 96.5 94 LYS A O 1
ATOM 768 N N . LEU A 1 95 ? 10.766 20.672 11.297 1 96.69 95 LEU A N 1
ATOM 769 C CA . LEU A 1 95 ? 10.438 22.016 10.844 1 96.69 95 LEU A CA 1
ATOM 770 C C . LEU A 1 95 ? 9.047 22.438 11.32 1 96.69 95 LEU A C 1
ATOM 772 O O . LEU A 1 95 ? 8.781 23.625 11.531 1 96.69 95 LEU A O 1
ATOM 776 N N . ALA A 1 96 ? 8.25 21.516 11.539 1 98.25 96 ALA A N 1
ATOM 777 C CA . ALA A 1 96 ? 6.863 21.75 11.922 1 98.25 96 ALA A CA 1
ATOM 778 C C . ALA A 1 96 ? 6.781 22.266 13.359 1 98.25 96 ALA A C 1
ATOM 780 O O . ALA A 1 96 ? 5.742 22.781 13.781 1 98.25 96 ALA A O 1
ATOM 781 N N . ARG A 1 97 ? 7.84 22.219 14.055 1 98.12 97 ARG A N 1
ATOM 782 C CA . ARG A 1 97 ? 7.816 22.562 15.477 1 98.12 97 ARG A CA 1
ATOM 783 C C . ARG A 1 97 ? 7.938 24.062 15.68 1 98.12 97 ARG A C 1
ATOM 785 O O . ARG A 1 97 ? 7.793 24.562 16.797 1 98.12 97 ARG A O 1
ATOM 792 N N . HIS A 1 98 ? 8.188 24.766 14.656 1 97.31 98 HIS A N 1
ATOM 793 C CA . HIS A 1 98 ? 8.242 26.219 14.773 1 97.31 98 HIS A CA 1
ATOM 794 C C . HIS A 1 98 ? 6.988 26.766 15.445 1 97.31 98 HIS A C 1
ATOM 796 O O . HIS A 1 98 ? 5.875 26.312 15.148 1 97.31 98 HIS A O 1
ATOM 802 N N . LYS A 1 99 ? 7.102 27.797 16.281 1 97 99 LYS A N 1
ATOM 803 C CA . LYS A 1 99 ? 6.02 28.281 17.141 1 97 99 LYS A CA 1
ATOM 804 C C . LYS A 1 99 ? 4.922 28.953 16.312 1 97 99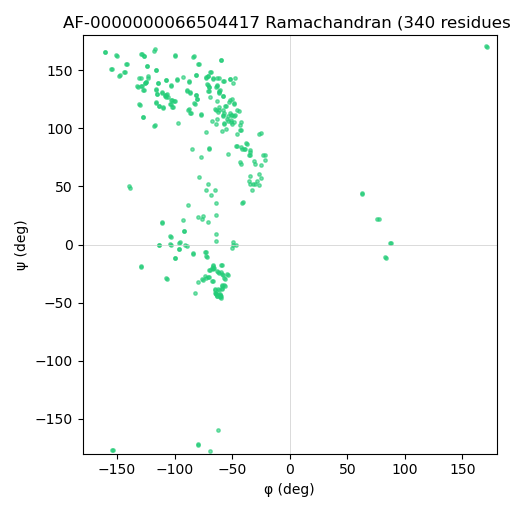 LYS A C 1
ATOM 806 O O . LYS A 1 99 ? 3.783 29.078 16.766 1 97 99 LYS A O 1
ATOM 811 N N . GLU A 1 100 ? 5.25 29.391 15.141 1 97.5 100 GLU A N 1
ATOM 812 C CA . GLU A 1 100 ? 4.27 30.094 14.32 1 97.5 100 GLU A CA 1
ATOM 813 C C . GLU A 1 100 ? 3.867 29.25 13.109 1 97.5 100 GLU A C 1
ATOM 815 O O . GLU A 1 100 ? 3.359 29.781 12.117 1 97.5 100 GLU A O 1
ATOM 820 N N . SER A 1 101 ? 4.113 28 13.172 1 98.25 101 SER A N 1
ATOM 821 C CA . SER A 1 101 ? 3.762 27.125 12.07 1 98.25 101 SER A CA 1
ATOM 822 C C . SER A 1 101 ? 2.262 27.141 11.797 1 98.25 101 SER A C 1
ATOM 824 O O . SER A 1 101 ? 1.459 27.109 12.734 1 98.25 101 SER A O 1
ATOM 826 N N . LYS A 1 102 ? 2.002 27.281 10.562 1 98.62 102 LYS A N 1
ATOM 827 C CA . LYS A 1 102 ? 0.645 27.109 10.055 1 98.62 102 LYS A CA 1
ATOM 828 C C . LYS A 1 102 ? 0.523 25.812 9.25 1 98.62 102 LYS A C 1
ATOM 830 O O . LYS A 1 102 ? 1.309 25.578 8.328 1 98.62 102 LYS A O 1
ATOM 835 N N . PHE A 1 103 ? -0.438 25 9.594 1 98.81 103 PHE A N 1
ATOM 836 C CA . PHE A 1 103 ? -0.716 23.75 8.898 1 98.81 103 PHE A CA 1
ATOM 837 C C . PHE A 1 103 ? -2.025 23.844 8.125 1 98.81 103 PHE A C 1
ATOM 839 O O . PHE A 1 103 ? -3.09 24.031 8.711 1 98.81 103 PHE A O 1
ATOM 846 N N . GLU A 1 104 ? -1.934 23.703 6.855 1 98.94 104 GLU A N 1
ATOM 847 C CA . GLU A 1 104 ? -3.129 23.562 6.031 1 98.94 104 GLU A CA 1
ATOM 848 C C . GLU A 1 104 ? -3.277 22.125 5.52 1 98.94 104 GLU A C 1
ATOM 850 O O . GLU A 1 104 ? -2.357 21.578 4.91 1 98.94 104 GLU A O 1
ATOM 855 N N . PHE A 1 105 ? -4.453 21.531 5.75 1 98.94 105 PHE A N 1
ATOM 856 C CA . PHE A 1 105 ? -4.68 20.109 5.453 1 98.94 105 PHE A CA 1
ATOM 857 C C . PHE A 1 105 ? -5.582 19.953 4.238 1 98.94 105 PHE A C 1
ATOM 859 O O . PHE A 1 105 ? -6.551 20.703 4.074 1 98.94 105 PHE A O 1
ATOM 866 N N . ALA A 1 106 ? -5.242 18.938 3.439 1 98.94 106 ALA A N 1
ATOM 867 C CA . ALA A 1 106 ? -6.102 18.516 2.338 1 98.94 106 ALA A CA 1
ATOM 868 C C . ALA A 1 106 ? -6.059 17 2.162 1 98.94 106 ALA A C 1
ATOM 870 O O . ALA A 1 106 ? -5.035 16.359 2.434 1 98.94 106 ALA A O 1
ATOM 871 N N . PHE A 1 107 ? -7.16 16.469 1.715 1 98.75 107 PHE A N 1
ATOM 872 C CA . PHE A 1 107 ? -7.145 15.102 1.219 1 98.75 107 PHE A CA 1
ATOM 873 C C . PHE A 1 107 ? -6.777 15.07 -0.26 1 98.75 107 PHE A C 1
ATOM 875 O O . PHE A 1 107 ? -7.184 15.945 -1.028 1 98.75 107 PHE A O 1
ATOM 882 N N . ILE A 1 108 ? -5.992 14.109 -0.635 1 98.56 108 ILE A N 1
ATOM 883 C CA . ILE A 1 108 ? -5.746 13.766 -2.031 1 98.56 108 ILE A CA 1
ATOM 884 C C . ILE A 1 108 ? -6.273 12.359 -2.318 1 98.56 108 ILE A C 1
ATOM 886 O O . ILE A 1 108 ? -5.906 11.406 -1.632 1 98.56 108 ILE A O 1
ATOM 890 N N . TYR A 1 109 ? -7.152 12.258 -3.271 1 96.19 109 TYR A N 1
ATOM 891 C CA . TYR A 1 109 ? -7.789 10.977 -3.553 1 96.19 109 TYR A CA 1
ATOM 892 C C . TYR A 1 109 ? -8.273 10.914 -4.996 1 96.19 109 TYR A C 1
ATOM 894 O O . TYR A 1 109 ? -8.469 11.945 -5.637 1 96.19 109 TYR A O 1
ATOM 902 N N . PRO A 1 110 ? -8.32 9.75 -5.543 1 93.81 110 PRO A N 1
ATOM 903 C CA . PRO A 1 110 ? -8.844 9.641 -6.906 1 93.81 110 PRO A CA 1
ATOM 904 C C . PRO A 1 110 ? -10.344 9.898 -6.984 1 93.81 110 PRO A C 1
ATOM 906 O O . PRO A 1 110 ? -11.094 9.461 -6.109 1 93.81 110 PRO A O 1
ATOM 909 N N . ASP A 1 111 ? -10.695 10.664 -7.973 1 93.81 111 ASP A N 1
ATOM 910 C CA . ASP A 1 111 ? -12.117 10.875 -8.211 1 93.81 111 ASP A CA 1
ATOM 911 C C . ASP A 1 111 ? -12.727 9.688 -8.961 1 93.81 111 ASP A C 1
ATOM 913 O O . ASP A 1 111 ? -12.117 8.617 -9.039 1 93.81 111 ASP A O 1
ATOM 917 N N . SER A 1 112 ? -13.945 9.867 -9.367 1 91 112 SER A N 1
ATOM 918 C CA . SER A 1 112 ? -14.664 8.773 -10.016 1 91 112 SER A CA 1
ATOM 919 C C . SER A 1 112 ? -13.961 8.336 -11.297 1 91 112 SER A C 1
ATOM 921 O O . SER A 1 112 ? -14.164 7.215 -11.766 1 91 112 SER A O 1
ATOM 923 N N . ARG A 1 113 ? -13.18 9.227 -11.922 1 90.88 113 ARG A N 1
ATOM 924 C CA . ARG A 1 113 ? -12.453 8.914 -13.156 1 90.88 113 ARG A CA 1
ATOM 925 C C . ARG A 1 113 ? -11.07 8.344 -12.844 1 90.88 113 ARG A C 1
ATOM 927 O O . ARG A 1 113 ? -10.281 8.094 -13.758 1 90.88 113 ARG A O 1
ATOM 934 N N . GLY A 1 114 ? -10.75 8.258 -11.578 1 88.5 114 GLY A N 1
ATOM 935 C CA . GLY A 1 114 ? -9.453 7.742 -11.172 1 88.5 114 GLY A CA 1
ATOM 936 C C . GLY A 1 114 ? -8.383 8.812 -11.102 1 88.5 114 GLY A C 1
ATOM 937 O O . GLY A 1 114 ? -7.203 8.508 -10.922 1 88.5 114 GLY A O 1
ATOM 938 N N . ILE A 1 115 ? -8.766 10.016 -11.383 1 92.31 115 ILE A N 1
ATOM 939 C CA . ILE A 1 115 ? -7.828 11.133 -11.336 1 92.31 115 ILE A CA 1
ATOM 940 C C . ILE A 1 115 ? -7.754 11.688 -9.922 1 92.31 115 ILE A C 1
ATOM 942 O O . ILE A 1 115 ? -8.789 11.93 -9.289 1 92.31 115 ILE A O 1
ATOM 946 N N . TYR A 1 116 ? -6.57 11.82 -9.531 1 95.94 116 TYR A N 1
ATOM 947 C CA . TYR A 1 116 ? -6.422 12.32 -8.172 1 95.94 116 TYR A CA 1
ATOM 948 C C . TYR A 1 116 ? -6.801 13.797 -8.086 1 95.94 116 TYR A C 1
ATOM 950 O O . TYR A 1 116 ? -6.461 14.578 -8.977 1 95.94 116 TYR A O 1
ATOM 958 N N . VAL A 1 117 ? -7.496 14.094 -7.047 1 97.75 117 VAL A N 1
ATOM 959 C CA . VAL A 1 117 ? -7.922 15.461 -6.785 1 97.75 117 VAL A CA 1
ATOM 960 C C . VAL A 1 117 ? -7.547 15.852 -5.359 1 97.75 117 VAL A C 1
ATOM 962 O O . VAL A 1 117 ? -7.172 15 -4.551 1 97.75 117 VAL A O 1
ATOM 965 N N . SER A 1 118 ? -7.578 17.141 -5.117 1 98.25 118 SER A N 1
ATOM 966 C CA . SER A 1 118 ? -7.262 17.688 -3.803 1 98.25 118 SER A CA 1
ATOM 967 C C . SER A 1 118 ? -8.469 18.391 -3.191 1 98.25 118 SER A C 1
ATOM 969 O O . SER A 1 118 ? -9.18 19.125 -3.879 1 98.25 118 SER A O 1
ATOM 971 N N . LYS A 1 119 ? -8.758 18.141 -1.941 1 98.38 119 LYS A N 1
ATOM 972 C CA . LYS A 1 119 ? -9.828 18.812 -1.203 1 98.38 119 LYS A CA 1
ATOM 973 C C . LYS A 1 119 ? -9.32 19.391 0.111 1 98.38 119 LYS A C 1
ATOM 975 O O . LYS A 1 119 ? -8.984 18.641 1.034 1 98.38 119 LYS A O 1
ATOM 980 N N . PRO A 1 120 ? -9.234 20.734 0.213 1 98.62 120 PRO A N 1
ATOM 981 C CA . PRO A 1 120 ? -8.883 21.328 1.507 1 98.62 120 PRO A CA 1
ATOM 982 C C . PRO A 1 120 ? -9.852 20.922 2.617 1 98.62 120 PRO A C 1
ATOM 984 O O . PRO A 1 120 ? -11.062 20.844 2.383 1 98.62 120 PRO A O 1
ATOM 987 N N . ILE A 1 121 ? -9.273 20.672 3.82 1 98.81 121 ILE A N 1
ATOM 988 C CA . ILE A 1 121 ? -10.18 20.141 4.836 1 98.81 121 ILE A CA 1
ATOM 989 C C . ILE A 1 121 ? -10.047 20.953 6.121 1 98.81 121 ILE A C 1
ATOM 991 O O . ILE A 1 121 ? -10.859 20.812 7.039 1 98.81 121 ILE A O 1
ATOM 995 N N . GLY A 1 122 ? -8.914 21.719 6.293 1 98.81 122 GLY A N 1
ATOM 996 C CA . GLY A 1 122 ? -8.836 22.531 7.496 1 98.81 122 GLY A CA 1
ATOM 997 C C . GLY A 1 122 ? -7.465 23.141 7.707 1 98.81 122 GLY A C 1
ATOM 998 O O . GLY A 1 122 ? -6.527 22.859 6.957 1 98.81 122 GLY A O 1
ATOM 999 N N . THR A 1 123 ? -7.449 24.047 8.711 1 98.88 123 THR A N 1
ATOM 1000 C CA . THR A 1 123 ? -6.23 24.766 9.062 1 98.88 123 THR A CA 1
ATOM 1001 C C . THR A 1 123 ? -6.004 24.734 10.57 1 98.88 123 THR A C 1
ATOM 1003 O O . THR A 1 123 ? -6.945 24.891 11.352 1 98.88 123 THR A O 1
ATOM 1006 N N . VAL A 1 124 ? -4.738 24.484 10.938 1 98.81 124 VAL A N 1
ATOM 1007 C CA . VAL A 1 124 ? -4.34 24.484 12.344 1 98.81 124 VAL A CA 1
ATOM 1008 C C . VAL A 1 124 ? -3.092 25.344 12.523 1 98.81 124 VAL A C 1
ATOM 1010 O O . VAL A 1 124 ? -2.215 25.359 11.656 1 98.81 124 VAL A O 1
ATOM 1013 N N . PHE A 1 125 ? -3.031 26.031 13.609 1 98.5 125 PHE A N 1
ATOM 1014 C CA . PHE A 1 125 ? -1.887 26.875 13.938 1 98.5 125 PHE A CA 1
ATOM 1015 C C . PHE A 1 125 ? -1.18 26.359 15.188 1 98.5 125 PHE A C 1
ATOM 1017 O O . PHE A 1 125 ? -1.822 25.828 16.109 1 98.5 125 PHE A O 1
ATOM 1024 N N . SER A 1 126 ? 0.078 26.609 15.203 1 98.06 126 SER A N 1
ATOM 1025 C CA . SER A 1 126 ? 0.863 26.188 16.359 1 98.06 126 SER A CA 1
ATOM 1026 C C . SER A 1 126 ? 0.624 27.109 17.547 1 98.06 126 SER A C 1
ATOM 1028 O O . SER A 1 126 ? 0.654 26.672 18.703 1 98.06 126 SER A O 1
ATOM 1030 N N . ASN A 1 127 ? 0.314 28.406 17.297 1 97 127 ASN A N 1
ATOM 1031 C CA . ASN A 1 127 ? 0.381 29.375 18.375 1 97 127 ASN A CA 1
ATOM 1032 C C . ASN A 1 127 ? -1.001 29.922 18.719 1 97 127 ASN A C 1
ATOM 1034 O O . ASN A 1 127 ? -1.126 30.828 19.547 1 97 127 ASN A O 1
ATOM 1038 N N . LYS A 1 128 ? -2.035 29.5 18.047 1 97.31 128 LYS A N 1
ATOM 1039 C CA . LYS A 1 128 ? -3.398 29.938 18.328 1 97.31 128 LYS A CA 1
ATOM 1040 C C . LYS A 1 128 ? -4.406 28.844 17.984 1 97.31 128 LYS A C 1
ATOM 1042 O O . LYS A 1 128 ? -4.09 27.906 17.25 1 97.31 128 LYS A O 1
ATOM 1047 N N . LYS A 1 129 ? -5.578 29.016 18.547 1 97.62 129 LYS A N 1
ATOM 1048 C CA . LYS A 1 129 ? -6.656 28.078 18.25 1 97.62 129 LYS A CA 1
ATOM 1049 C C . LYS A 1 129 ? -7.336 28.422 16.922 1 97.62 129 LYS A C 1
ATOM 1051 O O . LYS A 1 129 ? -7.395 29.578 16.531 1 97.62 129 LYS A O 1
ATOM 1056 N N . SER A 1 130 ? -7.73 27.344 16.297 1 97 130 SER A N 1
ATOM 1057 C CA . SER A 1 130 ? -8.523 27.484 15.086 1 97 130 SER A CA 1
ATOM 1058 C C . SER A 1 130 ? -9.852 26.734 15.195 1 97 130 SER A C 1
ATOM 1060 O O . SER A 1 130 ? -9.977 25.797 15.992 1 97 130 SER A O 1
ATOM 1062 N N . ALA A 1 131 ? -10.828 27.234 14.422 1 97.75 131 ALA A N 1
ATOM 1063 C CA . ALA A 1 131 ? -12.141 26.578 14.391 1 97.75 131 ALA A CA 1
ATOM 1064 C C . ALA A 1 131 ? -12.016 25.141 13.914 1 97.75 131 ALA A C 1
ATOM 1066 O O . ALA A 1 131 ? -12.898 24.312 14.172 1 97.75 131 ALA A O 1
ATOM 1067 N N . ASP A 1 132 ? -10.914 24.812 13.281 1 98.56 132 ASP A N 1
ATOM 1068 C CA . ASP A 1 132 ? -10.75 23.516 12.641 1 98.56 132 ASP A CA 1
ATOM 1069 C C . ASP A 1 132 ? -10.016 22.531 13.57 1 98.56 132 ASP A C 1
ATOM 1071 O O . ASP A 1 132 ? -9.898 21.344 13.258 1 98.56 132 ASP A O 1
ATOM 1075 N N . ASP A 1 133 ? -9.586 22.953 14.695 1 98.69 133 ASP A N 1
ATOM 1076 C CA . ASP A 1 133 ? -8.719 22.188 15.578 1 98.69 133 ASP A CA 1
ATOM 1077 C C . ASP A 1 133 ? -9.359 20.844 15.938 1 98.69 133 ASP A C 1
ATOM 1079 O O . ASP A 1 133 ? -8.672 19.812 16 1 98.69 133 ASP A O 1
ATOM 1083 N N . LEU A 1 134 ? -10.648 20.812 16.078 1 98.25 134 LEU A N 1
ATOM 1084 C CA . LEU A 1 134 ? -11.305 19.672 16.688 1 98.25 134 LEU A CA 1
ATOM 1085 C C . LEU A 1 134 ? -11.969 18.797 15.633 1 98.25 134 LEU A C 1
ATOM 1087 O O . LEU A 1 134 ? -12.609 17.797 15.953 1 98.25 134 LEU A O 1
ATOM 1091 N N . ILE A 1 135 ? -11.859 19.172 14.383 1 98.5 135 ILE A N 1
ATOM 1092 C CA . ILE A 1 135 ? -12.383 18.312 13.32 1 98.5 135 ILE A CA 1
ATOM 1093 C C . ILE A 1 135 ? -11.656 16.969 13.336 1 98.5 135 ILE A C 1
ATOM 1095 O O . ILE A 1 135 ? -10.422 16.922 13.398 1 98.5 135 ILE A O 1
ATOM 1099 N N . THR A 1 136 ? -12.406 15.906 13.297 1 97.62 136 THR A N 1
ATOM 1100 C CA . THR A 1 136 ? -11.805 14.578 13.328 1 97.62 136 THR A CA 1
ATOM 1101 C C . THR A 1 136 ? -11.719 13.992 11.922 1 97.62 136 THR A C 1
ATOM 1103 O O . THR A 1 136 ? -12.422 14.438 11.016 1 97.62 136 THR A O 1
ATOM 1106 N N . LEU A 1 137 ? -10.914 12.977 11.703 1 97.5 137 LEU A N 1
ATOM 1107 C CA . LEU A 1 137 ? -10.867 12.242 10.445 1 97.5 137 LEU A CA 1
ATOM 1108 C C . LEU A 1 137 ? -12.227 11.633 10.117 1 97.5 137 LEU A C 1
ATOM 1110 O O . LEU A 1 137 ? -12.648 11.617 8.961 1 97.5 137 LEU A O 1
ATOM 1114 N N . ASP A 1 138 ? -12.875 11.172 11.148 1 95.19 138 ASP A N 1
ATOM 1115 C CA . ASP A 1 138 ? -14.203 10.602 10.969 1 95.19 138 ASP A CA 1
ATOM 1116 C C . ASP A 1 138 ? -15.188 11.648 10.461 1 95.19 138 ASP A C 1
ATOM 1118 O O . ASP A 1 138 ? -15.992 11.375 9.57 1 95.19 138 ASP A O 1
ATOM 1122 N N . ASP A 1 139 ? -15.086 12.828 11.094 1 96.69 139 ASP A N 1
ATOM 1123 C CA . ASP A 1 139 ? -15.945 13.93 10.648 1 96.69 139 ASP A CA 1
ATOM 1124 C C . ASP A 1 139 ? -15.742 14.203 9.156 1 96.69 139 ASP A C 1
ATOM 1126 O O . ASP A 1 139 ? -16.672 14.641 8.469 1 96.69 139 ASP A O 1
ATOM 1130 N N . LEU A 1 140 ? -14.586 13.945 8.664 1 97.69 140 LEU A N 1
ATOM 1131 C CA . LEU A 1 140 ? -14.203 14.258 7.293 1 97.69 140 LEU A CA 1
ATOM 1132 C C . LEU A 1 140 ? -14.391 13.047 6.383 1 97.69 140 LEU A C 1
ATOM 1134 O O . LEU A 1 140 ? -13.984 13.078 5.215 1 97.69 140 LEU A O 1
ATOM 1138 N N . PHE A 1 141 ? -14.883 11.938 6.934 1 96.31 141 PHE A N 1
ATOM 1139 C CA . PHE A 1 141 ? -15.148 10.711 6.184 1 96.31 141 PHE A CA 1
ATOM 1140 C C . PHE A 1 141 ? -13.859 10.141 5.602 1 96.31 141 PHE A C 1
ATOM 1142 O O . PHE A 1 141 ? -13.828 9.727 4.441 1 96.31 141 PHE A O 1
ATOM 1149 N N . PHE A 1 142 ? -12.891 10.141 6.402 1 95.62 142 PHE A N 1
ATOM 1150 C CA . PHE A 1 142 ? -11.625 9.547 5.996 1 95.62 142 PHE A CA 1
ATOM 1151 C C . PHE A 1 142 ? -11.812 8.078 5.609 1 95.62 142 PHE A C 1
ATOM 1153 O O . PHE A 1 142 ? -12.43 7.312 6.348 1 95.62 142 PHE A O 1
ATOM 1160 N N . ASN A 1 143 ? -11.359 7.758 4.477 1 92.88 143 ASN A N 1
ATOM 1161 C CA . ASN A 1 143 ? -11.391 6.402 3.941 1 92.88 143 ASN A CA 1
ATOM 1162 C C . ASN A 1 143 ? -10.094 6.051 3.227 1 92.88 143 ASN A C 1
ATOM 1164 O O . ASN A 1 143 ? -10.109 5.621 2.07 1 92.88 143 ASN A O 1
ATOM 1168 N N . TYR A 1 144 ? -9.008 6.324 3.871 1 89.81 144 TYR A N 1
ATOM 1169 C CA . TYR A 1 144 ? -7.645 5.953 3.496 1 89.81 144 TYR A CA 1
ATOM 1170 C C . TYR A 1 144 ? -7.121 6.859 2.387 1 89.81 144 TYR A C 1
ATOM 1172 O O . TYR A 1 144 ? -6.23 6.469 1.63 1 89.81 144 TYR A O 1
ATOM 1180 N N . GLN A 1 145 ? -7.703 8.109 2.217 1 94.69 145 GLN A N 1
ATOM 1181 C CA . GLN A 1 145 ? -7.105 9.125 1.352 1 94.69 145 GLN A C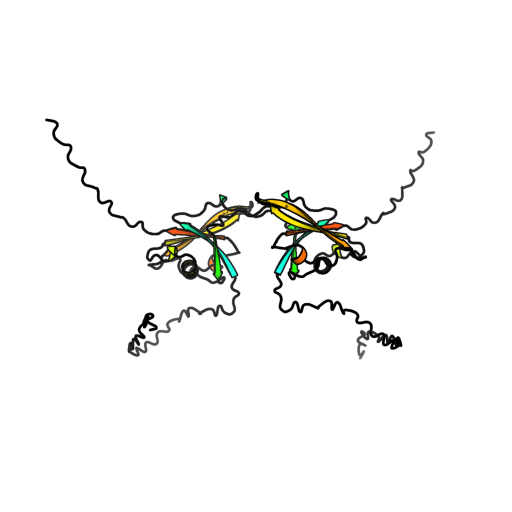A 1
ATOM 1182 C C . GLN A 1 145 ? -5.707 9.492 1.824 1 94.69 145 GLN A C 1
ATOM 1184 O O . GLN A 1 145 ? -5.367 9.305 2.992 1 94.69 145 GLN A O 1
ATOM 1189 N N . PHE A 1 146 ? -4.98 10.023 0.911 1 97.81 146 PHE A N 1
ATOM 1190 C CA . PHE A 1 146 ? -3.736 10.664 1.324 1 97.81 146 PHE A CA 1
ATOM 1191 C C . PHE A 1 146 ? -4.016 11.977 2.049 1 97.81 146 PHE A C 1
ATOM 1193 O O . PHE A 1 146 ? -4.926 12.719 1.674 1 97.81 146 PHE A O 1
ATOM 1200 N N . LEU A 1 147 ? -3.195 12.219 3.041 1 98.81 147 LEU A N 1
ATOM 1201 C CA . LEU A 1 147 ? -3.244 13.531 3.68 1 98.81 147 LEU A CA 1
ATOM 1202 C C . LEU A 1 147 ? -2.102 14.414 3.195 1 98.81 147 LEU A C 1
ATOM 1204 O O . LEU A 1 147 ? -0.929 14.086 3.387 1 98.81 147 LEU A O 1
ATOM 1208 N N . ASP A 1 148 ? -2.457 15.484 2.598 1 98.94 148 ASP A N 1
ATOM 1209 C CA . ASP A 1 148 ? -1.492 16.484 2.145 1 98.94 148 ASP A CA 1
ATOM 1210 C C . ASP A 1 148 ? -1.468 17.688 3.082 1 98.94 148 ASP A C 1
ATOM 1212 O O . ASP A 1 148 ? -2.52 18.188 3.488 1 98.94 148 ASP A O 1
ATOM 1216 N N . VAL A 1 149 ? -0.259 18.172 3.379 1 98.94 149 VAL A N 1
ATOM 1217 C CA . VAL A 1 149 ? -0.118 19.266 4.324 1 98.94 149 VAL A CA 1
ATOM 1218 C C . VAL A 1 149 ? 0.783 20.344 3.727 1 98.94 149 VAL A C 1
ATOM 1220 O O . VAL A 1 149 ? 1.929 20.078 3.361 1 98.94 149 VAL A O 1
ATOM 1223 N N . SER A 1 150 ? 0.248 21.516 3.615 1 98.88 150 SER A N 1
ATOM 1224 C CA . SER A 1 150 ? 1.065 22.703 3.365 1 98.88 150 SER A CA 1
ATOM 1225 C C . SER A 1 150 ? 1.549 23.328 4.668 1 98.88 150 SER A C 1
ATOM 1227 O O . SER A 1 150 ? 0.743 23.797 5.477 1 98.88 150 SER A O 1
ATOM 1229 N N . LEU A 1 151 ? 2.781 23.328 4.852 1 98.88 151 LEU A N 1
ATOM 1230 C CA . LEU A 1 151 ? 3.389 23.875 6.055 1 98.88 151 LEU A CA 1
ATOM 1231 C C . LEU A 1 151 ? 3.99 25.25 5.777 1 98.88 151 LEU A C 1
ATOM 1233 O O . LEU A 1 151 ? 4.844 25.391 4.898 1 98.88 151 LEU A O 1
ATOM 1237 N N . SER A 1 152 ? 3.549 26.203 6.555 1 98.19 152 SER A N 1
ATOM 1238 C CA . SER A 1 152 ? 4.074 27.547 6.375 1 98.19 152 SER A CA 1
ATOM 1239 C C . SER A 1 152 ? 4.641 28.109 7.676 1 98.19 152 SER A C 1
ATOM 1241 O O . SER A 1 152 ? 4.07 27.891 8.75 1 98.19 152 SER A O 1
ATOM 1243 N N . ILE A 1 153 ? 5.785 28.781 7.543 1 95.94 153 ILE A N 1
ATOM 1244 C CA . ILE A 1 153 ? 6.426 29.484 8.656 1 95.94 153 ILE A CA 1
ATOM 1245 C C . ILE A 1 153 ? 6.703 30.922 8.266 1 95.94 153 ILE A C 1
ATOM 1247 O O . ILE A 1 153 ? 7.141 31.203 7.141 1 95.94 153 ILE A O 1
ATOM 1251 N N . PRO A 1 154 ? 6.359 31.953 9.156 1 89.38 154 PRO A N 1
ATOM 1252 C CA . PRO A 1 154 ? 6.578 33.344 8.812 1 89.38 154 PRO A CA 1
ATOM 1253 C C . PRO A 1 154 ? 8.031 33.656 8.438 1 89.38 154 PRO A C 1
ATOM 1255 O O . PRO A 1 154 ? 8.953 33.062 8.992 1 89.38 154 PRO A O 1
ATOM 1258 N N . GLU A 1 155 ? 8.297 34.125 7.234 1 76.94 155 GLU A N 1
ATOM 1259 C CA . GLU A 1 155 ? 9.633 34.531 6.816 1 76.94 155 GLU A CA 1
ATOM 1260 C C . GLU A 1 155 ? 10.211 35.562 7.777 1 76.94 155 GLU A C 1
ATOM 1262 O O . GLU A 1 155 ? 9.477 36.375 8.352 1 76.94 155 GLU A O 1
ATOM 1267 N N . SER A 1 156 ? 11.156 35.156 8.547 1 60.09 156 SER A N 1
ATOM 1268 C CA . SER A 1 156 ? 11.82 36.188 9.32 1 60.09 156 SER A CA 1
ATOM 1269 C C . SER A 1 156 ? 12.031 37.469 8.484 1 60.09 156 SER A C 1
ATOM 1271 O O . SER A 1 156 ? 12.57 37.375 7.375 1 60.09 156 SER A O 1
ATOM 1273 N N . SER A 1 157 ? 11.039 38.281 8.375 1 49.56 157 SER A N 1
ATOM 1274 C CA . SER A 1 157 ? 11.359 39.594 7.773 1 49.56 157 SER A CA 1
ATOM 1275 C C . SER A 1 157 ? 12.789 40 8.086 1 49.56 157 SER A C 1
ATOM 1277 O O . SER A 1 157 ? 13.109 40.344 9.227 1 49.56 157 SER A O 1
ATOM 1279 N N . SER A 1 158 ? 13.773 39.188 7.84 1 44.59 158 SER A N 1
ATOM 1280 C CA . SER A 1 158 ? 15.055 39.906 7.91 1 44.59 158 SER A CA 1
ATOM 1281 C C . SER A 1 158 ? 14.984 41.25 7.215 1 44.59 158 SER A C 1
ATOM 1283 O O . SER A 1 158 ? 14.531 41.344 6.074 1 44.59 158 SER A O 1
ATOM 1285 N N . SER A 1 159 ? 14.797 42.281 8.016 1 42.88 159 SER A N 1
ATOM 1286 C CA . SER A 1 159 ? 15 43.688 7.613 1 42.88 159 SER A CA 1
ATOM 1287 C C . SER A 1 159 ? 16.172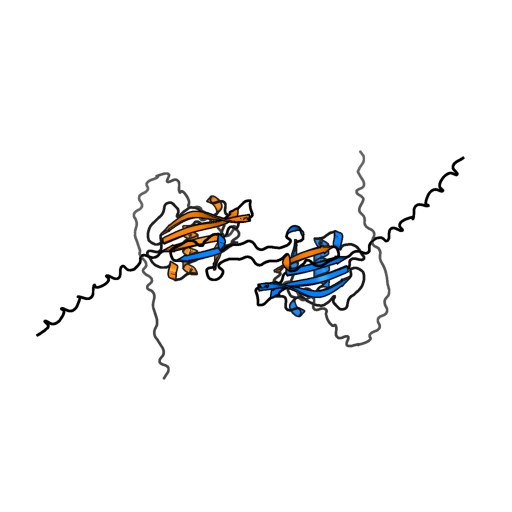 43.812 6.637 1 42.88 159 SER A C 1
ATOM 1289 O O . SER A 1 159 ? 17.297 43.438 6.957 1 42.88 159 SER A O 1
ATOM 1291 N N . SER A 1 160 ? 15.875 43.438 5.402 1 43.06 160 SER A N 1
ATOM 1292 C CA . SER A 1 160 ? 16.875 43.781 4.406 1 43.06 160 SER A CA 1
ATOM 1293 C C . SER A 1 160 ? 17.531 45.125 4.758 1 43.06 160 SER A C 1
ATOM 1295 O O . SER A 1 160 ? 16.859 46.156 4.844 1 43.06 160 SER A O 1
ATOM 1297 N N . ILE A 1 161 ? 18.469 45.031 5.641 1 43.19 161 ILE A N 1
ATOM 1298 C CA . ILE A 1 161 ? 19.281 46.25 5.801 1 43.19 161 ILE A CA 1
ATOM 1299 C C . ILE A 1 161 ? 19.672 46.781 4.43 1 43.19 161 ILE A C 1
ATOM 1301 O O . ILE A 1 161 ? 20.25 46.062 3.609 1 43.19 161 ILE A O 1
ATOM 1305 N N . SER A 1 162 ? 18.781 47.531 3.879 1 43.75 162 SER A N 1
ATOM 1306 C CA . SER A 1 162 ? 19.141 48.312 2.707 1 43.75 162 SER A CA 1
ATOM 1307 C C . SER A 1 162 ? 20.562 48.844 2.83 1 43.75 162 SER A C 1
ATOM 1309 O O . SER A 1 162 ? 20.906 49.5 3.826 1 43.75 162 SER A O 1
ATOM 1311 N N . SER A 1 163 ? 21.578 48.062 2.426 1 46.5 163 SER A N 1
ATOM 1312 C CA . SER A 1 163 ? 22.922 48.594 2.369 1 46.5 163 SER A CA 1
ATOM 1313 C C . SER A 1 163 ? 22.938 50 1.74 1 46.5 163 SER A C 1
ATOM 1315 O O . SER A 1 163 ? 22.266 50.219 0.732 1 46.5 163 SER A O 1
ATOM 1317 N N . PRO A 1 164 ? 23.312 51 2.535 1 45.5 164 PRO A N 1
ATOM 1318 C CA . PRO A 1 164 ? 23.406 52.375 2.002 1 45.5 164 PRO A CA 1
ATOM 1319 C C . PRO A 1 164 ? 24.234 52.438 0.726 1 45.5 164 PRO A C 1
ATOM 1321 O O . PRO A 1 164 ? 25.234 51.75 0.594 1 45.5 164 PRO A O 1
ATOM 1324 N N . THR A 1 165 ? 23.703 52.625 -0.452 1 47.84 165 THR A N 1
ATOM 1325 C CA . THR A 1 165 ? 24.328 52.875 -1.75 1 47.84 165 THR A CA 1
ATOM 1326 C C . THR A 1 165 ? 25.469 53.875 -1.628 1 47.84 165 THR A C 1
ATOM 1328 O O . THR A 1 165 ? 25.328 54.906 -0.986 1 47.84 165 THR A O 1
ATOM 1331 N N . SER A 1 166 ? 26.766 53.406 -1.649 1 49.03 166 SER A N 1
ATOM 1332 C CA . SER A 1 166 ? 28.016 54.188 -1.587 1 49.03 166 SER A CA 1
ATOM 1333 C C . SER A 1 166 ? 28 55.344 -2.57 1 49.03 166 SER A C 1
ATOM 1335 O O . SER A 1 166 ? 27.625 55.188 -3.734 1 49.03 166 SER A O 1
ATOM 1337 N N . PRO A 1 167 ? 28.156 56.594 -2.104 1 47.59 167 PRO A N 1
ATOM 1338 C CA . PRO A 1 167 ? 28.156 57.812 -2.906 1 47.59 167 PRO A CA 1
ATOM 1339 C C . PRO A 1 167 ? 29.234 57.812 -4.004 1 47.59 167 PRO A C 1
ATOM 1341 O O . PRO A 1 167 ? 30.328 57.281 -3.799 1 47.59 167 PRO A O 1
ATOM 1344 N N . SER A 1 168 ? 28.922 57.75 -5.309 1 49.56 168 SER A N 1
ATOM 1345 C CA . SER A 1 168 ? 29.734 57.781 -6.516 1 49.56 168 SER A CA 1
ATOM 1346 C C . SER A 1 168 ? 30.734 58.938 -6.453 1 49.56 168 SER A C 1
ATOM 1348 O O . SER A 1 168 ? 30.375 60.062 -6.062 1 49.56 168 SER A O 1
ATOM 1350 N N . SER A 1 169 ? 32.062 58.688 -6.324 1 49.09 169 SER A N 1
ATOM 1351 C CA . SER A 1 169 ? 33.188 59.594 -6.262 1 49.09 169 SER A CA 1
ATOM 1352 C C . SER A 1 169 ? 33.188 60.594 -7.422 1 49.09 169 SER A C 1
ATOM 1354 O O . SER A 1 169 ? 32.906 60.219 -8.562 1 49.09 169 SER A O 1
ATOM 1356 N N . PRO A 1 170 ? 33.219 61.938 -7.156 1 48.56 170 PRO A N 1
ATOM 1357 C CA . PRO A 1 170 ? 33.25 63.031 -8.148 1 48.56 170 PRO A CA 1
ATOM 1358 C C . PRO A 1 170 ? 34.438 62.906 -9.094 1 48.56 170 PRO A C 1
ATOM 1360 O O . PRO A 1 170 ? 35.562 62.594 -8.656 1 48.56 170 PRO A O 1
ATOM 1363 N N . LYS A 1 171 ? 34.25 62.469 -10.32 1 46 171 LYS A N 1
ATOM 1364 C CA . LYS A 1 171 ? 35.312 62.438 -11.32 1 46 171 LYS A CA 1
ATOM 1365 C C . LYS A 1 171 ? 36 63.781 -11.398 1 46 171 LYS A C 1
ATOM 1367 O O . LYS A 1 171 ? 35.375 64.812 -11.711 1 46 171 LYS A O 1
ATOM 1372 N N . ILE A 1 172 ? 37.188 63.969 -10.859 1 35.91 172 ILE A N 1
ATOM 1373 C CA . ILE A 1 172 ? 38.094 65.062 -11.148 1 35.91 172 ILE A CA 1
ATOM 1374 C C . ILE A 1 172 ? 38.656 64.938 -12.562 1 35.91 172 ILE A C 1
ATOM 1376 O O . ILE A 1 172 ? 39.094 63.844 -12.969 1 35.91 172 ILE A O 1
ATOM 1380 N N . MET B 1 1 ? 41.375 11.133 48.188 1 24.28 1 MET B N 1
ATOM 1381 C CA . MET B 1 1 ? 40.562 10 47.812 1 24.28 1 MET B CA 1
ATOM 1382 C C . MET B 1 1 ? 39.125 10.445 47.531 1 24.28 1 MET B C 1
ATOM 1384 O O . MET B 1 1 ? 38.375 10.75 48.469 1 24.28 1 MET B O 1
ATOM 1388 N N . LYS B 1 2 ? 38.812 11.312 46.438 1 24.91 2 LYS B N 1
ATOM 1389 C CA . LYS B 1 2 ? 37.938 12.438 46.156 1 24.91 2 LYS B CA 1
ATOM 1390 C C . LYS B 1 2 ? 36.531 11.961 45.75 1 24.91 2 LYS B C 1
ATOM 1392 O O . LYS B 1 2 ? 36.406 11.328 44.688 1 24.91 2 LYS B O 1
ATOM 1397 N N . ASN B 1 3 ? 35.625 11.617 46.75 1 23.75 3 ASN B N 1
ATOM 1398 C CA . ASN B 1 3 ? 34.281 11.078 46.562 1 23.75 3 ASN B CA 1
ATOM 1399 C C . ASN B 1 3 ? 33.406 12.031 45.75 1 23.75 3 ASN B C 1
ATOM 1401 O O . ASN B 1 3 ? 33.188 13.172 46.156 1 23.75 3 ASN B O 1
ATOM 1405 N N . LYS B 1 4 ? 33.156 11.945 44.375 1 23.66 4 LYS B N 1
ATOM 1406 C CA . LYS B 1 4 ? 32.531 12.742 43.312 1 23.66 4 LYS B CA 1
ATOM 1407 C C . LYS B 1 4 ? 31.031 12.852 43.5 1 23.66 4 LYS B C 1
ATOM 1409 O O . LYS B 1 4 ? 30.359 11.844 43.719 1 23.66 4 LYS B O 1
ATOM 1414 N N . GLN B 1 5 ? 30.438 14.047 43.938 1 22.23 5 GLN B N 1
ATOM 1415 C CA . GLN B 1 5 ? 29.188 14.75 44.25 1 22.23 5 GLN B CA 1
ATOM 1416 C C . GLN B 1 5 ? 28.219 14.672 43.062 1 22.23 5 GLN B C 1
ATOM 1418 O O . GLN B 1 5 ? 28.453 15.289 42.031 1 22.23 5 GLN B O 1
ATOM 1423 N N . GLY B 1 6 ? 27.484 13.609 42.75 1 22.2 6 GLY B N 1
ATOM 1424 C CA . GLY B 1 6 ? 26.516 13.477 41.688 1 22.2 6 GLY B CA 1
ATOM 1425 C C . GLY B 1 6 ? 25.344 14.43 41.812 1 22.2 6 GLY B C 1
ATOM 1426 O O . GLY B 1 6 ? 24.875 14.688 42.906 1 22.2 6 GLY B O 1
ATOM 1427 N N . GLY B 1 7 ? 24.844 15.492 40.969 1 20.11 7 GLY B N 1
ATOM 1428 C CA . GLY B 1 7 ? 24.219 16.781 40.719 1 20.11 7 GLY B CA 1
ATOM 1429 C C . GLY B 1 7 ? 22.703 16.734 40.781 1 20.11 7 GLY B C 1
ATOM 1430 O O . GLY B 1 7 ? 22.047 17.781 40.906 1 20.11 7 GLY B O 1
ATOM 1431 N N . PHE B 1 8 ? 21.75 15.875 40.344 1 21.61 8 PHE B N 1
ATOM 1432 C CA . PHE B 1 8 ? 20.672 16.359 39.5 1 21.61 8 PHE B CA 1
ATOM 1433 C C . PHE B 1 8 ? 19.5 16.859 40.312 1 21.61 8 PHE B C 1
ATOM 1435 O O . PHE B 1 8 ? 18.516 16.141 40.531 1 21.61 8 PHE B O 1
ATOM 1442 N N . SER B 1 9 ? 19.578 17.5 41.562 1 21.84 9 SER B N 1
ATOM 1443 C CA . SER B 1 9 ? 18.391 17.469 42.406 1 21.84 9 SER B CA 1
ATOM 1444 C C . SER B 1 9 ? 17.344 18.469 41.938 1 21.84 9 SER B C 1
ATOM 1446 O O . SER B 1 9 ? 17.547 19.688 42.031 1 21.84 9 SER B O 1
ATOM 1448 N N . HIS B 1 10 ? 16.578 18.234 40.844 1 20.75 10 HIS B N 1
ATOM 1449 C CA . HIS B 1 10 ? 15.617 19.219 40.344 1 20.75 10 HIS B CA 1
ATOM 1450 C C . HIS B 1 10 ? 14.594 19.594 41.406 1 20.75 10 HIS B C 1
ATOM 1452 O O . HIS B 1 10 ? 14.078 18.734 42.094 1 20.75 10 HIS B O 1
ATOM 1458 N N . HIS B 1 11 ? 14.516 20.797 41.875 1 19.7 11 HIS B N 1
ATOM 1459 C CA . HIS B 1 11 ? 13.883 21.578 42.938 1 19.7 11 HIS B CA 1
ATOM 1460 C C . HIS B 1 11 ? 12.367 21.594 42.781 1 19.7 11 HIS B C 1
ATOM 1462 O O . HIS B 1 11 ? 11.852 21.562 41.656 1 19.7 11 HIS B O 1
ATOM 1468 N N . ASN B 1 12 ? 11.539 21.406 43.875 1 20.73 12 ASN B N 1
ATOM 1469 C CA . ASN B 1 12 ? 10.203 21.203 44.438 1 20.73 12 ASN B CA 1
ATOM 1470 C C . ASN B 1 12 ? 9.344 22.453 44.344 1 20.73 12 ASN B C 1
ATOM 1472 O O . ASN B 1 12 ? 9.398 23.328 45.219 1 20.73 12 ASN B O 1
ATOM 1476 N N . TYR B 1 13 ? 9.133 23.172 43.188 1 19.53 13 TYR B N 1
ATOM 1477 C CA . TYR B 1 13 ? 8.414 24.438 43.344 1 19.53 13 TYR B CA 1
ATOM 1478 C C . TYR B 1 13 ? 6.996 24.203 43.844 1 19.53 13 TYR B C 1
ATOM 1480 O O . TYR B 1 13 ? 6.234 23.453 43.219 1 19.53 13 TYR B O 1
ATOM 1488 N N . HIS B 1 14 ? 6.652 24.422 45.094 1 21.41 14 HIS B N 1
ATOM 1489 C CA . HIS B 1 14 ? 5.488 24.234 45.969 1 21.41 14 HIS B CA 1
ATOM 1490 C C . HIS B 1 14 ? 4.391 25.234 45.625 1 21.41 14 HIS B C 1
ATOM 1492 O O . HIS B 1 14 ? 4.277 26.281 46.281 1 21.41 14 HIS B O 1
ATOM 1498 N N . TYR B 1 15 ? 3.883 25.578 44.375 1 19.44 15 TYR B N 1
ATOM 1499 C CA . TYR B 1 15 ? 2.945 26.688 44.312 1 19.44 15 TYR B CA 1
ATOM 1500 C C . TYR B 1 15 ? 1.672 26.375 45.094 1 19.44 15 TYR B C 1
ATOM 1502 O O . TYR B 1 15 ? 1.042 25.344 44.875 1 19.44 15 TYR B O 1
ATOM 1510 N N . ASN B 1 16 ? 1.411 26.984 46.25 1 19.73 16 ASN B N 1
ATOM 1511 C CA . ASN B 1 16 ? 0.395 26.922 47.312 1 19.73 16 ASN B CA 1
ATOM 1512 C C . ASN B 1 16 ? -0.936 27.484 46.812 1 19.73 16 ASN B C 1
ATOM 1514 O O . ASN B 1 16 ? -1.52 28.344 47.469 1 19.73 16 ASN B O 1
ATOM 1518 N N . ASN B 1 17 ? -1.423 27.688 45.594 1 18.66 17 ASN B N 1
ATOM 1519 C CA . ASN B 1 17 ? -2.529 28.609 45.375 1 18.66 17 ASN B CA 1
ATOM 1520 C C . ASN B 1 17 ? -3.809 28.109 46.062 1 18.66 17 ASN B C 1
ATOM 1522 O O . ASN B 1 17 ? -4.219 26.969 45.844 1 18.66 17 ASN B O 1
ATOM 1526 N N . ASN B 1 18 ? -4.367 28.781 47.031 1 19.45 18 ASN B N 1
ATOM 1527 C CA . ASN B 1 18 ? -5.492 28.672 47.938 1 19.45 18 ASN B CA 1
ATOM 1528 C C . ASN B 1 18 ? -6.828 28.797 47.219 1 19.45 18 ASN B C 1
ATOM 1530 O O . ASN B 1 18 ? -7.324 29.906 47 1 19.45 18 ASN B O 1
ATOM 1534 N N . ASN B 1 19 ? -7.125 28.234 46.094 1 17.92 19 ASN B N 1
ATOM 1535 C CA . ASN B 1 19 ? -8.359 28.547 45.344 1 17.92 19 ASN B CA 1
ATOM 1536 C C . ASN B 1 19 ? -9.594 28.141 46.156 1 17.92 19 ASN B C 1
ATOM 1538 O O . ASN B 1 19 ? -9.633 27.062 46.75 1 17.92 19 ASN B O 1
ATOM 1542 N N . ASN B 1 20 ? -10.414 29.172 46.531 1 20.56 20 ASN B N 1
ATOM 1543 C CA . ASN B 1 20 ? -11.727 29.328 47.156 1 20.56 20 ASN B CA 1
ATOM 1544 C C . ASN B 1 20 ? -12.766 28.438 46.469 1 20.56 20 ASN B C 1
ATOM 1546 O O . ASN B 1 20 ? -12.695 28.188 45.281 1 20.56 20 ASN B O 1
ATOM 1550 N N . ASN B 1 21 ? -13.719 27.75 47.312 1 20.81 21 ASN B N 1
ATOM 1551 C CA . ASN B 1 21 ? -14.617 26.609 47.156 1 20.81 21 ASN B CA 1
ATOM 1552 C C . ASN B 1 21 ? -15.891 26.984 46.406 1 20.81 21 ASN B C 1
ATOM 1554 O O . ASN B 1 21 ? -16.859 27.453 47.031 1 20.81 21 ASN B O 1
ATOM 1558 N N . ILE B 1 22 ? -15.953 28 45.594 1 25.5 22 ILE B N 1
ATOM 1559 C CA . ILE B 1 22 ? -17.312 28.375 45.188 1 25.5 22 ILE B CA 1
ATOM 1560 C C . ILE B 1 22 ? -18.031 27.156 44.625 1 25.5 22 ILE B C 1
ATOM 1562 O O . ILE B 1 22 ? -17.531 26.484 43.719 1 25.5 22 ILE B O 1
ATOM 1566 N N . ASN B 1 23 ? -19.062 26.625 45.344 1 23.73 23 ASN B N 1
ATOM 1567 C CA . ASN B 1 23 ? -19.953 25.484 45.125 1 23.73 23 ASN B CA 1
ATOM 1568 C C . ASN B 1 23 ? -20.828 25.672 43.906 1 23.73 23 ASN B C 1
ATOM 1570 O O . ASN B 1 23 ? -21.828 24.969 43.719 1 23.73 23 ASN B O 1
ATOM 1574 N N . SER B 1 24 ? -20.656 26.672 43.031 1 25.33 24 SER B N 1
ATOM 1575 C CA . SER B 1 24 ? -21.734 26.812 42.062 1 25.33 24 SER B CA 1
ATOM 1576 C C . SER B 1 24 ? -22.047 25.484 41.375 1 25.33 24 SER B C 1
ATOM 1578 O O . SER B 1 24 ? -21.141 24.75 40.969 1 25.33 24 SER B O 1
ATOM 1580 N N . THR B 1 25 ? -23.234 24.906 41.656 1 27.22 25 THR B N 1
ATOM 1581 C CA . THR B 1 25 ? -23.891 23.734 41.125 1 27.22 25 THR B CA 1
ATOM 1582 C C . THR B 1 25 ? -23.906 23.75 39.594 1 27.22 25 THR B C 1
ATOM 1584 O O . THR B 1 25 ? -24.578 22.953 38.969 1 27.22 25 THR B O 1
ATOM 1587 N N . GLY B 1 26 ? -23.312 24.75 39 1 24.8 26 GLY B N 1
ATOM 1588 C CA . GLY B 1 26 ? -23.578 24.797 37.562 1 24.8 26 GLY B CA 1
ATOM 1589 C C . GLY B 1 26 ? -23.391 23.469 36.875 1 24.8 26 GLY B C 1
ATOM 1590 O O . GLY B 1 26 ? -22.391 22.781 37.125 1 24.8 26 GLY B O 1
ATOM 1591 N N . ASN B 1 27 ? -24.547 22.766 36.5 1 30.03 27 ASN B N 1
ATOM 1592 C CA . ASN B 1 27 ? -24.578 21.578 35.656 1 30.03 27 ASN B CA 1
ATOM 1593 C C . ASN B 1 27 ? -23.594 21.688 34.5 1 30.03 27 ASN B C 1
ATOM 1595 O O . ASN B 1 27 ? -23.859 22.406 33.5 1 30.03 27 ASN B O 1
ATOM 1599 N N . GLY B 1 28 ? -22.516 22.234 34.688 1 26.23 28 GLY B N 1
ATOM 1600 C CA . GLY B 1 28 ? -21.562 22.234 33.594 1 26.23 28 GLY B CA 1
ATOM 1601 C C . GLY B 1 28 ? -21.484 20.922 32.844 1 26.23 28 GLY B C 1
ATOM 1602 O O . GLY B 1 28 ? -21.25 19.875 33.469 1 26.23 28 GLY B O 1
ATOM 1603 N N . SER B 1 29 ? -22.5 20.766 31.859 1 31.28 29 SER B N 1
ATOM 1604 C CA . SER B 1 29 ? -22.312 19.688 30.906 1 31.28 29 SER B CA 1
ATOM 1605 C C . SER B 1 29 ? -20.828 19.406 30.656 1 31.28 29 SER B C 1
ATOM 1607 O O . SER B 1 29 ? -20.078 20.297 30.266 1 31.28 29 SER B O 1
ATOM 1609 N N . ASN B 1 30 ? -20.125 18.859 31.656 1 30.52 30 ASN B N 1
ATOM 1610 C CA . ASN B 1 30 ? -18.828 18.203 31.453 1 30.52 30 ASN B CA 1
ATOM 1611 C C . ASN B 1 30 ? -18.703 17.641 30.047 1 30.52 30 ASN B C 1
ATOM 1613 O O . ASN B 1 30 ? -19.297 16.609 29.734 1 30.52 30 ASN B O 1
ATOM 1617 N N . LEU B 1 31 ? -18.984 18.531 29.062 1 33.41 31 LEU B N 1
ATOM 1618 C CA . LEU B 1 31 ? -18.453 18.016 27.797 1 33.41 31 LEU B CA 1
ATOM 1619 C C . LEU B 1 31 ? -17.172 17.219 28.031 1 33.41 31 LEU B C 1
ATOM 1621 O O . LEU B 1 31 ? -16.109 17.797 28.312 1 33.41 31 LEU B O 1
ATOM 1625 N N . GLY B 1 32 ? -17.172 16.312 29.016 1 31.66 32 GLY B N 1
ATOM 1626 C CA . GLY B 1 32 ? -16.141 15.297 29.109 1 31.66 32 GLY B CA 1
ATOM 1627 C C . GLY B 1 32 ? -15.43 15.047 27.781 1 31.66 32 GLY B C 1
ATOM 1628 O O . GLY B 1 32 ? -16.062 14.695 26.797 1 31.66 32 GLY B O 1
ATOM 1629 N N . ILE B 1 33 ? -14.617 15.938 27.344 1 38.5 33 ILE B N 1
ATOM 1630 C CA . ILE B 1 33 ? -13.68 15.414 26.359 1 38.5 33 ILE B CA 1
ATOM 1631 C C . ILE B 1 33 ? -13.508 13.906 26.578 1 38.5 33 ILE B C 1
ATOM 1633 O O . ILE B 1 33 ? -12.969 13.477 27.594 1 38.5 33 ILE B O 1
ATOM 1637 N N . ALA B 1 34 ? -14.516 13.078 26.547 1 37.62 34 ALA B N 1
ATOM 1638 C CA . ALA B 1 34 ? -14.391 11.625 26.531 1 37.62 34 ALA B CA 1
ATOM 1639 C C . ALA B 1 34 ? -13.016 11.195 26.031 1 37.62 34 ALA B C 1
ATOM 1641 O O . ALA B 1 34 ? -12.641 11.5 24.891 1 37.62 34 ALA B O 1
ATOM 1642 N N . THR B 1 35 ? -12.008 11.289 26.844 1 43.66 35 THR B N 1
ATOM 1643 C CA . THR B 1 35 ? -10.812 10.531 26.531 1 43.66 35 THR B CA 1
ATOM 1644 C C . THR B 1 35 ? -11.18 9.188 25.891 1 43.66 35 THR B C 1
ATOM 1646 O O . THR B 1 35 ? -11.75 8.32 26.547 1 43.66 35 THR B O 1
ATOM 1649 N N . LEU B 1 36 ? -11.938 9.18 24.828 1 45.66 36 LEU B N 1
ATOM 1650 C CA . LEU B 1 36 ? -12.047 7.898 24.141 1 45.66 36 LEU B CA 1
ATOM 1651 C C . LEU B 1 36 ? -10.828 7.023 24.422 1 45.66 36 LEU B C 1
ATOM 1653 O O . LEU B 1 36 ? -9.695 7.508 24.406 1 45.66 36 LEU B O 1
ATOM 1657 N N . ASN B 1 37 ? -10.992 6.148 25.406 1 50.66 37 ASN B N 1
ATOM 1658 C CA . ASN B 1 37 ? -9.977 5.117 25.594 1 50.66 37 ASN B CA 1
ATOM 1659 C C . ASN B 1 37 ? -9.523 4.527 24.25 1 50.66 37 ASN B C 1
ATOM 1661 O O . ASN B 1 37 ? -10.234 3.723 23.656 1 50.66 37 ASN B O 1
ATOM 1665 N N . ARG B 1 38 ? -8.82 5.32 23.469 1 60.47 38 ARG B N 1
ATOM 1666 C CA . ARG B 1 38 ? -8.289 4.895 22.172 1 60.47 38 ARG B CA 1
ATOM 1667 C C . ARG B 1 38 ? -7.602 3.537 22.281 1 60.47 38 ARG B C 1
ATOM 1669 O O . ARG B 1 38 ? -7.051 3.031 21.312 1 60.47 38 ARG B O 1
ATOM 1676 N N . GLU B 1 39 ? -7.664 3.092 23.562 1 57.81 39 GLU B N 1
ATOM 1677 C CA . GLU B 1 39 ? -7.074 1.763 23.688 1 57.81 39 GLU B CA 1
ATOM 1678 C C . GLU B 1 39 ? -7.902 0.712 22.953 1 57.81 39 GLU B C 1
ATOM 1680 O O . GLU B 1 39 ? -7.375 -0.325 22.547 1 57.81 39 GLU B O 1
ATOM 1685 N N . LYS B 1 40 ? -9.18 1.057 22.703 1 60.62 40 LYS B N 1
ATOM 1686 C CA . LYS B 1 40 ? -10 0.005 22.125 1 60.62 40 LYS B CA 1
ATOM 1687 C C . LYS B 1 40 ? -10.125 0.186 20.609 1 60.62 40 LYS B C 1
ATOM 1689 O O . LYS B 1 40 ? -10.734 -0.641 19.922 1 60.62 40 LYS B O 1
ATOM 1694 N N . ILE B 1 41 ? -9.664 1.404 20.219 1 67.31 41 ILE B N 1
ATOM 1695 C CA . ILE B 1 41 ? -9.844 1.623 18.797 1 67.31 41 ILE B CA 1
ATOM 1696 C C . ILE B 1 41 ? -8.547 1.312 18.047 1 67.31 41 ILE B C 1
ATOM 1698 O O . ILE B 1 41 ? -7.453 1.525 18.578 1 67.31 41 ILE B O 1
ATOM 1702 N N . CYS B 1 42 ? -8.68 0.753 16.906 1 78.62 42 CYS B N 1
ATOM 1703 C CA . CYS B 1 42 ? -7.539 0.258 16.141 1 78.62 42 CYS B CA 1
ATOM 1704 C C . CYS B 1 42 ? -6.789 1.405 15.469 1 78.62 42 CYS B C 1
ATOM 1706 O O . CYS B 1 42 ? -7.352 2.111 14.633 1 78.62 42 CYS B O 1
ATOM 1708 N N . PRO B 1 43 ? -5.605 1.56 16 1 85.19 43 PRO B N 1
ATOM 1709 C CA . PRO B 1 43 ? -4.754 2.523 15.305 1 85.19 43 PRO B CA 1
ATOM 1710 C C . PRO B 1 43 ? -4.422 2.092 13.883 1 85.19 43 PRO B C 1
ATOM 1712 O O . PRO B 1 43 ? -4.508 0.904 13.555 1 85.19 43 PRO B O 1
ATOM 1715 N N . PHE B 1 44 ? -4.363 3.088 12.961 1 86.88 44 PHE B N 1
ATOM 1716 C CA . PHE B 1 44 ? -3.916 2.803 11.602 1 86.88 44 PHE B CA 1
ATOM 1717 C C . PHE B 1 44 ? -2.779 3.734 11.203 1 86.88 44 PHE B C 1
ATOM 1719 O O . PHE B 1 44 ? -2.451 4.672 11.93 1 86.88 44 PHE B O 1
ATOM 1726 N N . LEU B 1 45 ? -2.037 3.393 10.18 1 92.88 45 LEU B N 1
ATOM 1727 C CA . LEU B 1 45 ? -0.978 4.219 9.617 1 92.88 45 LEU B CA 1
ATOM 1728 C C . LEU B 1 45 ? -1.552 5.254 8.648 1 92.88 45 LEU B C 1
ATOM 1730 O O . LEU B 1 45 ? -2.271 4.902 7.715 1 92.88 45 LEU B O 1
ATOM 1734 N N . LEU B 1 46 ? -1.345 6.43 8.875 1 95.56 46 LEU B N 1
ATOM 1735 C CA . LEU B 1 46 ? -1.748 7.539 8.023 1 95.56 46 LEU B CA 1
ATOM 1736 C C . LEU B 1 46 ? -0.574 8.031 7.184 1 95.56 46 LEU B C 1
ATOM 1738 O O . LEU B 1 46 ? 0.485 8.359 7.723 1 95.56 46 LEU B O 1
ATOM 1742 N N . ARG B 1 47 ? -0.749 8.047 5.836 1 97.25 47 ARG B N 1
ATOM 1743 C CA . ARG B 1 47 ? 0.262 8.562 4.922 1 97.25 47 ARG B CA 1
ATOM 1744 C C . ARG B 1 47 ? 0.113 10.07 4.742 1 97.25 47 ARG B C 1
ATOM 1746 O O . ARG B 1 47 ? -0.872 10.539 4.168 1 97.25 47 ARG B O 1
ATOM 1753 N N . VAL B 1 48 ? 1.111 10.781 5.223 1 98.75 48 VAL B N 1
ATOM 1754 C CA . VAL B 1 48 ? 1.084 12.242 5.238 1 98.75 48 VAL B CA 1
ATOM 1755 C C . VAL B 1 48 ? 2.182 12.789 4.328 1 98.75 48 VAL B C 1
ATOM 1757 O O . VAL B 1 48 ? 3.336 12.359 4.41 1 98.75 48 VAL B O 1
ATOM 1760 N N . PHE B 1 49 ? 1.806 13.688 3.469 1 98.75 49 PHE B N 1
ATOM 1761 C CA . PHE B 1 49 ? 2.758 14.352 2.584 1 98.75 49 PHE B CA 1
ATOM 1762 C C . PHE B 1 49 ? 2.873 15.828 2.924 1 98.75 49 PHE B C 1
ATOM 1764 O O . PHE B 1 49 ? 1.896 16.578 2.82 1 98.75 49 PHE B O 1
ATOM 1771 N N . ILE B 1 50 ? 4.031 16.281 3.287 1 98.81 50 ILE B N 1
ATOM 1772 C CA . ILE B 1 50 ? 4.219 17.641 3.758 1 98.81 50 ILE B CA 1
ATOM 1773 C C . ILE B 1 50 ? 5.016 18.438 2.727 1 98.81 50 ILE B C 1
ATOM 1775 O O . ILE B 1 50 ? 6.055 17.969 2.244 1 98.81 50 ILE B O 1
ATOM 1779 N N . LYS B 1 51 ? 4.566 19.484 2.412 1 98.5 51 LYS B N 1
ATOM 1780 C CA . LYS B 1 51 ? 5.238 20.438 1.526 1 98.5 51 LYS B CA 1
ATOM 1781 C C . LYS B 1 51 ? 5.293 21.828 2.148 1 98.5 51 LYS B C 1
ATOM 1783 O O . LYS B 1 51 ? 4.312 22.297 2.729 1 98.5 51 LYS B O 1
ATOM 1788 N N . GLU B 1 52 ? 6.383 22.438 2.035 1 97.56 52 GLU B N 1
ATOM 1789 C CA . GLU B 1 52 ? 6.543 23.781 2.602 1 97.56 52 GLU B CA 1
ATOM 1790 C C . GLU B 1 52 ? 5.953 24.844 1.681 1 97.56 52 GLU B C 1
ATOM 1792 O O . GLU B 1 52 ? 6.289 24.906 0.495 1 97.56 52 GLU B O 1
ATOM 1797 N N . GLY B 1 53 ? 5.059 25.641 2.207 1 96.56 53 GLY B N 1
ATOM 1798 C CA . GLY B 1 53 ? 4.57 26.844 1.55 1 96.56 53 GLY B CA 1
ATOM 1799 C C . GLY B 1 53 ? 3.447 26.562 0.566 1 96.56 53 GLY B C 1
ATOM 1800 O O . GLY B 1 53 ? 2.844 27.5 0.029 1 96.56 53 GLY B O 1
ATOM 1801 N N . SER B 1 54 ? 3.178 25.297 0.209 1 98.12 54 SER B N 1
ATOM 1802 C CA . SER B 1 54 ? 2.111 25 -0.737 1 98.12 54 SER B CA 1
ATOM 1803 C C . SER B 1 54 ? 1.668 23.531 -0.62 1 98.12 54 SER B C 1
ATOM 1805 O O . SER B 1 54 ? 2.33 22.734 0.038 1 98.12 54 SER B O 1
ATOM 1807 N N . PHE B 1 55 ? 0.477 23.25 -1.248 1 98.69 55 PHE B N 1
ATOM 1808 C CA . PHE B 1 55 ? 0.046 21.875 -1.405 1 98.69 55 PHE B CA 1
ATOM 1809 C C . PHE B 1 55 ? 0.772 21.203 -2.57 1 98.69 55 PHE B C 1
ATOM 1811 O O . PHE B 1 55 ? 1.319 21.891 -3.438 1 98.69 55 PHE B O 1
ATOM 1818 N N . HIS B 1 56 ? 0.842 19.969 -2.494 1 98.75 56 HIS B N 1
ATOM 1819 C CA . HIS B 1 56 ? 1.268 19.25 -3.686 1 98.75 56 HIS B CA 1
ATOM 1820 C C . HIS B 1 56 ? 0.213 19.312 -4.785 1 98.75 56 HIS B C 1
ATOM 1822 O O . HIS B 1 56 ? -0.98 19.438 -4.496 1 98.75 56 HIS B O 1
ATOM 1828 N N . SER B 1 57 ? 0.697 19.297 -5.938 1 98.25 57 SER B N 1
ATOM 1829 C CA . SER B 1 57 ? -0.242 19.141 -7.043 1 98.25 57 SER B CA 1
ATOM 1830 C C . SER B 1 57 ? -0.821 17.719 -7.074 1 98.25 57 SER B C 1
ATOM 1832 O O . SER B 1 57 ? -0.083 16.734 -6.98 1 98.25 57 SER B O 1
ATOM 1834 N N . PRO B 1 58 ? -2.102 17.609 -7.195 1 97.62 58 PRO B N 1
ATOM 1835 C CA . PRO B 1 58 ? -2.691 16.281 -7.297 1 97.62 58 PRO B CA 1
ATOM 1836 C C . PRO B 1 58 ? -2.076 15.445 -8.414 1 97.62 58 PRO B C 1
ATOM 1838 O O . PRO B 1 58 ? -2.062 14.211 -8.344 1 97.62 58 PRO B O 1
ATOM 1841 N N . SER B 1 59 ? -1.542 16.078 -9.422 1 96.56 59 SER B N 1
ATOM 1842 C CA . SER B 1 59 ? -0.944 15.383 -10.562 1 96.56 59 SER B CA 1
ATOM 1843 C C . SER B 1 59 ? 0.307 14.617 -10.141 1 96.56 59 SER B C 1
ATOM 1845 O O . SER B 1 59 ? 0.802 13.773 -10.891 1 96.56 59 SER B O 1
ATOM 1847 N N . GLU B 1 60 ? 0.872 14.953 -8.984 1 96.75 60 GLU B N 1
ATOM 1848 C CA . GLU B 1 60 ? 2.039 14.242 -8.469 1 96.75 60 GLU B CA 1
ATOM 1849 C C . GLU B 1 60 ? 1.657 12.867 -7.941 1 96.75 60 GLU B C 1
ATOM 1851 O O . GLU B 1 60 ? 2.529 12.062 -7.598 1 96.75 60 GLU B O 1
ATOM 1856 N N . PHE B 1 61 ? 0.377 12.609 -7.91 1 95.75 61 PHE B N 1
ATOM 1857 C CA . PHE B 1 61 ? -0.125 11.352 -7.363 1 95.75 61 PHE B CA 1
ATOM 1858 C C . PHE B 1 61 ? -0.78 10.508 -8.453 1 95.75 61 PHE B C 1
ATOM 1860 O O . PHE B 1 61 ? -1.469 11.047 -9.328 1 95.75 61 PHE B O 1
ATOM 1867 N N . SER B 1 62 ? -0.527 9.258 -8.406 1 92.5 62 SER B N 1
ATOM 1868 C CA . SER B 1 62 ? -1.214 8.32 -9.289 1 92.5 62 SER B CA 1
ATOM 1869 C C . SER B 1 62 ? -1.395 6.961 -8.633 1 92.5 62 SER B C 1
ATOM 1871 O O . SER B 1 62 ? -0.608 6.578 -7.762 1 92.5 62 SER B O 1
ATOM 1873 N N . SER B 1 63 ? -2.447 6.414 -8.953 1 85.56 63 SER B N 1
ATOM 1874 C CA . SER B 1 63 ? -2.703 5.074 -8.43 1 85.56 63 SER B CA 1
ATOM 1875 C C . SER B 1 63 ? -1.789 4.043 -9.078 1 85.56 63 SER B C 1
ATOM 1877 O O . SER B 1 63 ? -1.335 4.234 -10.211 1 85.56 63 SER B O 1
ATOM 1879 N N . ARG B 1 64 ? -1.455 3.113 -8.234 1 83.62 64 ARG B N 1
ATOM 1880 C CA . ARG B 1 64 ? -0.8 1.967 -8.852 1 83.62 64 ARG B CA 1
ATOM 1881 C C . ARG B 1 64 ? -1.765 1.212 -9.758 1 83.62 64 ARG B C 1
ATOM 1883 O O . ARG B 1 64 ? -2.957 1.113 -9.461 1 83.62 64 ARG B O 1
ATOM 1890 N N . ASN B 1 65 ? -1.118 0.796 -10.805 1 89.88 65 ASN B N 1
ATOM 1891 C CA . ASN B 1 65 ? -1.927 -0.056 -11.672 1 89.88 65 ASN B CA 1
ATOM 1892 C C . ASN B 1 65 ? -1.563 -1.529 -11.508 1 89.88 65 ASN B C 1
ATOM 1894 O O . ASN B 1 65 ? -0.387 -1.891 -11.547 1 89.88 65 ASN B O 1
ATOM 1898 N N . VAL B 1 66 ? -2.51 -2.271 -11.133 1 95 66 VAL B N 1
ATOM 1899 C CA . VAL B 1 66 ? -2.367 -3.723 -11.078 1 95 66 VAL B CA 1
ATOM 1900 C C . VAL B 1 66 ? -3.66 -4.387 -11.539 1 95 66 VAL B C 1
ATOM 1902 O O . VAL B 1 66 ? -4.723 -3.762 -11.539 1 95 66 VAL B O 1
ATOM 1905 N N . PRO B 1 67 ? -3.541 -5.613 -12.016 1 96.44 67 PRO B N 1
ATOM 1906 C CA . PRO B 1 67 ? -4.777 -6.34 -12.32 1 96.44 67 PRO B CA 1
ATOM 1907 C C . PRO B 1 67 ? -5.551 -6.738 -11.07 1 96.44 67 PRO B C 1
ATOM 1909 O O . PRO B 1 67 ? -5.613 -7.922 -10.727 1 96.44 67 PRO B O 1
ATOM 1912 N N . GLU B 1 68 ? -6.273 -5.844 -10.586 1 94.19 68 GLU B N 1
ATOM 1913 C CA . GLU B 1 68 ? -6.891 -5.965 -9.266 1 94.19 68 GLU B CA 1
ATOM 1914 C C . GLU B 1 68 ? -7.938 -7.074 -9.25 1 94.19 68 GLU B C 1
ATOM 1916 O O . GLU B 1 68 ? -8.109 -7.75 -8.227 1 94.19 68 GLU B O 1
ATOM 1921 N N . LYS B 1 69 ? -8.594 -7.312 -10.336 1 95.5 69 LYS B N 1
ATOM 1922 C CA . LYS B 1 69 ? -9.641 -8.328 -10.406 1 95.5 69 LYS B CA 1
ATOM 1923 C C . LYS B 1 69 ? -9.07 -9.727 -10.227 1 95.5 69 LYS B C 1
ATOM 1925 O O . LYS B 1 69 ? -9.773 -10.641 -9.789 1 95.5 69 LYS B O 1
ATOM 1930 N N . ASP B 1 70 ? -7.773 -9.852 -10.453 1 97.94 70 ASP B N 1
ATOM 1931 C CA . ASP B 1 70 ? -7.113 -11.156 -10.391 1 97.94 70 ASP B CA 1
ATOM 1932 C C . ASP B 1 70 ? -6.32 -11.305 -9.094 1 97.94 70 ASP B C 1
ATOM 1934 O O . ASP B 1 70 ? -5.57 -12.266 -8.93 1 97.94 70 ASP B O 1
ATOM 1938 N N . GLU B 1 71 ? -6.484 -10.375 -8.258 1 97.94 71 GLU B N 1
ATOM 1939 C CA . GLU B 1 71 ? -5.66 -10.359 -7.055 1 97.94 71 GLU B CA 1
ATOM 1940 C C . GLU B 1 71 ? -6.316 -11.141 -5.922 1 97.94 71 GLU B C 1
ATOM 1942 O O . GLU B 1 71 ? -7.508 -10.969 -5.648 1 97.94 71 GLU B O 1
ATOM 1947 N N . ILE B 1 72 ? -5.539 -11.992 -5.277 1 97.06 72 ILE B N 1
ATOM 1948 C CA . ILE B 1 72 ? -5.902 -12.555 -3.98 1 97.06 72 ILE B CA 1
ATOM 1949 C C . ILE B 1 72 ? -4.805 -12.25 -2.963 1 97.06 72 ILE B C 1
ATOM 1951 O O . ILE B 1 72 ? -3.631 -12.141 -3.322 1 97.06 72 ILE B O 1
ATOM 1955 N N . GLN B 1 73 ? -5.18 -11.992 -1.775 1 94.38 73 GLN B N 1
ATOM 1956 C CA . GLN B 1 73 ? -4.219 -11.773 -0.699 1 94.38 73 GLN B CA 1
ATOM 1957 C C . GLN B 1 73 ? -4.184 -12.961 0.259 1 94.38 73 GLN B C 1
ATOM 1959 O O . GLN B 1 73 ? -5.23 -13.453 0.683 1 94.38 73 GLN B O 1
ATOM 1964 N N . ILE B 1 74 ? -3.043 -13.422 0.501 1 95.38 74 ILE B N 1
ATOM 1965 C CA . ILE B 1 74 ? -2.904 -14.57 1.394 1 95.38 74 ILE B CA 1
ATOM 1966 C C . ILE B 1 74 ? -1.94 -14.227 2.527 1 95.38 74 ILE B C 1
ATOM 1968 O O . ILE B 1 74 ? -0.93 -13.555 2.311 1 95.38 74 ILE B O 1
ATOM 1972 N N . TYR B 1 75 ? -2.295 -14.672 3.701 1 93.56 75 TYR B N 1
ATOM 1973 C CA . TYR B 1 75 ? -1.391 -14.562 4.84 1 93.56 75 TYR B CA 1
ATOM 1974 C C . TYR B 1 75 ? -0.366 -15.695 4.832 1 93.56 75 TYR B C 1
ATOM 1976 O O . TYR B 1 75 ? -0.719 -16.859 4.648 1 93.56 75 TYR B O 1
ATOM 1984 N N . THR B 1 76 ? 0.856 -15.344 4.941 1 94.38 76 THR B N 1
ATOM 1985 C CA . THR B 1 76 ? 1.915 -16.344 4.93 1 94.38 76 THR B CA 1
ATOM 1986 C C . THR B 1 76 ? 3.146 -15.844 5.676 1 94.38 76 THR B C 1
ATOM 1988 O O . THR B 1 76 ? 3.076 -14.844 6.402 1 94.38 76 THR B O 1
ATOM 1991 N N . TRP B 1 77 ? 4.16 -16.703 5.625 1 92.19 77 TRP B N 1
ATOM 1992 C CA . TRP B 1 77 ? 5.441 -16.391 6.246 1 92.19 77 TRP B CA 1
ATOM 1993 C C . TRP B 1 77 ? 6.551 -16.344 5.199 1 92.19 77 TRP B C 1
ATOM 1995 O O . TRP B 1 77 ? 6.379 -16.812 4.074 1 92.19 77 TRP B O 1
ATOM 2005 N N . ARG B 1 78 ? 7.664 -15.805 5.633 1 90.12 78 ARG B N 1
ATOM 2006 C CA . ARG B 1 78 ? 8.781 -15.656 4.707 1 90.12 78 ARG B CA 1
ATOM 2007 C C . ARG B 1 78 ? 9.391 -17.016 4.363 1 90.12 78 ARG B C 1
ATOM 2009 O O . ARG B 1 78 ? 9.93 -17.203 3.271 1 90.12 78 ARG B O 1
ATOM 2016 N N . ASN B 1 79 ? 9.312 -17.953 5.188 1 93.62 79 ASN B N 1
ATOM 2017 C CA . ASN B 1 79 ? 9.867 -19.281 4.914 1 93.62 79 ASN B CA 1
ATOM 2018 C C . ASN B 1 79 ? 8.836 -20.203 4.281 1 93.62 79 ASN B C 1
ATOM 2020 O O . ASN B 1 79 ? 9.047 -21.422 4.215 1 93.62 79 ASN B O 1
ATOM 2024 N N . ALA B 1 80 ? 7.766 -19.672 3.869 1 96.81 80 ALA B N 1
ATOM 2025 C CA . ALA B 1 80 ? 6.789 -20.5 3.158 1 96.81 80 ALA B CA 1
ATOM 2026 C C . ALA B 1 80 ? 7.371 -21.031 1.85 1 96.81 80 ALA B C 1
ATOM 2028 O O . ALA B 1 80 ? 8.031 -20.297 1.113 1 96.81 80 ALA B O 1
ATOM 2029 N N . THR B 1 81 ? 7.125 -22.297 1.567 1 97.94 81 THR B N 1
ATOM 2030 C CA . THR B 1 81 ? 7.52 -22.922 0.31 1 97.94 81 THR B CA 1
ATOM 2031 C C . THR B 1 81 ? 6.48 -22.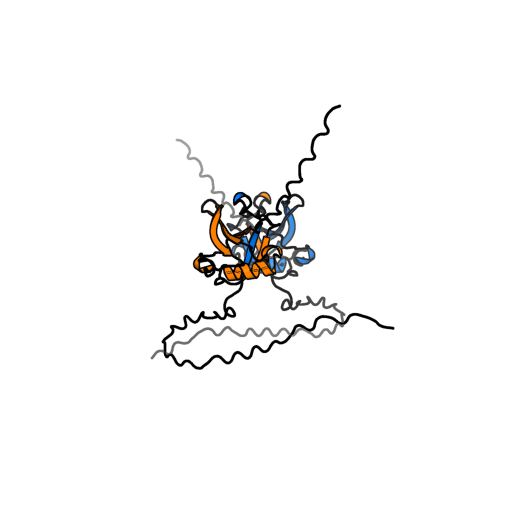656 -0.775 1 97.94 81 THR B C 1
ATOM 2033 O O . THR B 1 81 ? 5.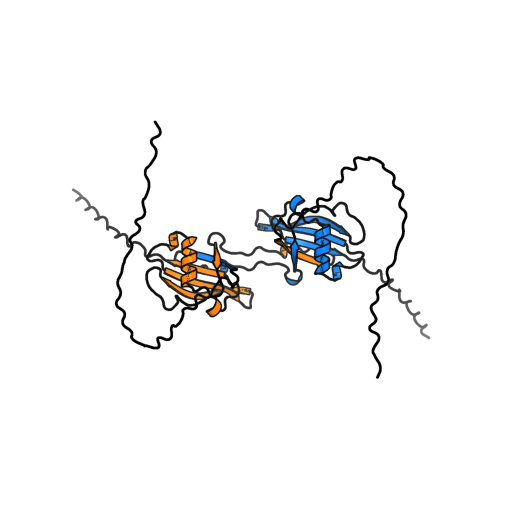34 -22.297 -0.475 1 97.94 81 THR B O 1
ATOM 2036 N N . LEU B 1 82 ? 6.883 -22.828 -1.995 1 98.69 82 LEU B N 1
ATOM 2037 C CA . LEU B 1 82 ? 5.945 -22.703 -3.105 1 98.69 82 LEU B CA 1
ATOM 2038 C C . LEU B 1 82 ? 4.793 -23.688 -2.961 1 98.69 82 LEU B C 1
ATOM 2040 O O . LEU B 1 82 ? 3.652 -23.375 -3.309 1 98.69 82 LEU B O 1
ATOM 2044 N N . LYS B 1 83 ? 5.023 -24.891 -2.441 1 98.69 83 LYS B N 1
ATOM 2045 C CA . LYS B 1 83 ? 3.959 -25.859 -2.201 1 98.69 83 LYS B CA 1
ATOM 2046 C C . LYS B 1 83 ? 2.969 -25.344 -1.161 1 98.69 83 LYS B C 1
ATOM 2048 O O . LYS B 1 83 ? 1.756 -25.469 -1.331 1 98.69 83 LYS B O 1
ATOM 2053 N N . GLU B 1 84 ? 3.531 -24.75 -0.127 1 97.88 84 GLU B N 1
ATOM 2054 C CA . GLU B 1 84 ? 2.672 -24.172 0.9 1 97.88 84 GLU B CA 1
ATOM 2055 C C . GLU B 1 84 ? 1.828 -23.031 0.333 1 97.88 84 GLU B C 1
ATOM 2057 O O . GLU B 1 84 ? 0.641 -22.906 0.643 1 97.88 84 GLU B O 1
ATOM 2062 N N . ILE B 1 85 ? 2.439 -22.219 -0.448 1 98.44 85 ILE B N 1
ATOM 2063 C CA . ILE B 1 85 ? 1.725 -21.109 -1.071 1 98.44 85 ILE B CA 1
ATOM 2064 C C . ILE B 1 85 ? 0.608 -21.656 -1.961 1 98.44 85 ILE B C 1
ATOM 2066 O O . ILE B 1 85 ? -0.5 -21.109 -1.975 1 98.44 85 ILE B O 1
ATOM 2070 N N . THR B 1 86 ? 0.848 -22.703 -2.633 1 98.69 86 THR B N 1
ATOM 2071 C CA . THR B 1 86 ? -0.157 -23.359 -3.459 1 98.69 86 THR B CA 1
ATOM 2072 C C . THR B 1 86 ? -1.344 -23.812 -2.609 1 98.69 86 THR B C 1
ATOM 2074 O O . THR B 1 86 ? -2.498 -23.609 -2.994 1 98.69 86 THR B O 1
ATOM 2077 N N . ILE B 1 87 ? -1.072 -24.391 -1.518 1 98.19 87 ILE B N 1
ATOM 2078 C CA . ILE B 1 87 ? -2.125 -24.844 -0.614 1 98.19 87 ILE B CA 1
ATOM 2079 C C . ILE B 1 87 ? -2.967 -23.641 -0.17 1 98.19 87 ILE B C 1
ATOM 2081 O O . ILE B 1 87 ? -4.199 -23.703 -0.165 1 98.19 87 ILE B O 1
ATOM 2085 N N . LEU B 1 88 ? -2.301 -22.562 0.166 1 97.75 88 LEU B N 1
ATOM 2086 C CA . LEU B 1 88 ? -3 -21.359 0.603 1 97.75 88 LEU B CA 1
ATOM 2087 C C . LEU B 1 88 ? -3.842 -20.781 -0.528 1 97.75 88 LEU B C 1
ATOM 2089 O O . LEU B 1 88 ? -4.953 -20.297 -0.297 1 97.75 88 LEU B O 1
ATOM 2093 N N . ILE B 1 89 ? -3.312 -20.812 -1.731 1 98.5 89 ILE B N 1
ATOM 2094 C CA . ILE B 1 89 ? -4.055 -20.359 -2.9 1 98.5 89 ILE B CA 1
ATOM 2095 C C . ILE B 1 89 ? -5.328 -21.172 -3.061 1 98.5 89 ILE B C 1
ATOM 2097 O O . ILE B 1 89 ? -6.406 -20.625 -3.312 1 98.5 89 ILE B O 1
ATOM 2101 N N . LYS B 1 90 ? -5.195 -22.406 -2.914 1 98.06 90 LYS B N 1
ATOM 2102 C CA . LYS B 1 90 ? -6.324 -23.312 -3.107 1 98.06 90 LYS B CA 1
ATOM 2103 C C . LYS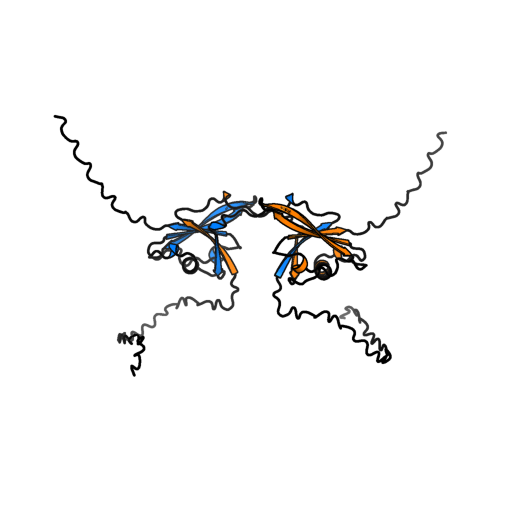 B 1 90 ? -7.434 -23.031 -2.096 1 98.06 90 LYS B C 1
ATOM 2105 O O . LYS B 1 90 ? -8.609 -23.281 -2.369 1 98.06 90 LYS B O 1
ATOM 2110 N N . GLU B 1 91 ? -7.094 -22.469 -1.045 1 97.5 91 GLU B N 1
ATOM 2111 C CA . GLU B 1 91 ? -8.086 -22.125 -0.031 1 97.5 91 GLU B CA 1
ATOM 2112 C C . GLU B 1 91 ? -8.938 -20.938 -0.471 1 97.5 91 GLU B C 1
ATOM 2114 O O . GLU B 1 91 ? -10.086 -20.797 -0.034 1 97.5 91 GLU B O 1
ATOM 2119 N N . THR B 1 92 ? -8.383 -20.078 -1.317 1 94.56 92 THR B N 1
ATOM 2120 C CA . THR B 1 92 ? -9.047 -18.828 -1.67 1 94.56 92 THR B CA 1
ATOM 2121 C C . THR B 1 92 ? -9.586 -18.875 -3.096 1 94.56 92 THR B C 1
ATOM 2123 O O . THR B 1 92 ? -10.578 -18.219 -3.42 1 94.56 92 THR B O 1
ATOM 2126 N N . TYR B 1 93 ? -8.914 -19.656 -3.908 1 96.88 93 TYR B N 1
ATOM 2127 C CA . TYR B 1 93 ? -9.211 -19.703 -5.336 1 96.88 93 TYR B CA 1
ATOM 2128 C C . TYR B 1 93 ? -9.688 -21.078 -5.758 1 96.88 93 TYR B C 1
ATOM 2130 O O . TYR B 1 93 ? -8.875 -21.969 -6.016 1 96.88 93 TYR B O 1
ATOM 2138 N N . LYS B 1 94 ? -10.961 -21.281 -5.961 1 96.5 94 LYS B N 1
ATOM 2139 C CA . LYS B 1 94 ? -11.617 -22.578 -6.125 1 96.5 94 LYS B CA 1
ATOM 2140 C C . LYS B 1 94 ? -11.078 -23.312 -7.348 1 96.5 94 LYS B C 1
ATOM 2142 O O . LYS B 1 94 ? -10.859 -24.516 -7.305 1 96.5 94 LYS B O 1
ATOM 2147 N N . LEU B 1 95 ? -10.906 -22.609 -8.422 1 96.56 95 LEU B N 1
ATOM 2148 C CA . LEU B 1 95 ? -10.453 -23.25 -9.656 1 96.56 95 LEU B CA 1
ATOM 2149 C C . LEU B 1 95 ? -9.109 -23.938 -9.445 1 96.56 95 LEU B C 1
ATOM 2151 O O . LEU B 1 95 ? -8.805 -24.922 -10.117 1 96.56 95 LEU B O 1
ATOM 2155 N N . ALA B 1 96 ? -8.391 -23.5 -8.547 1 98.25 96 ALA B N 1
ATOM 2156 C CA . ALA B 1 96 ? -7.047 -24.016 -8.281 1 98.25 96 ALA B CA 1
ATOM 2157 C C . ALA B 1 96 ? -7.105 -25.391 -7.645 1 98.25 96 ALA B C 1
ATOM 2159 O O . ALA B 1 96 ? -6.094 -26.109 -7.586 1 98.25 96 ALA B O 1
ATOM 2160 N N . ARG B 1 97 ? -8.242 -25.812 -7.254 1 98.12 97 ARG B N 1
ATOM 2161 C CA . ARG B 1 97 ? -8.375 -27.062 -6.516 1 98.12 97 ARG B CA 1
ATOM 2162 C C . ARG B 1 97 ? -8.438 -28.25 -7.461 1 98.12 97 ARG B C 1
ATOM 2164 O O . ARG B 1 97 ? -8.398 -29.406 -7.023 1 98.12 97 ARG B O 1
ATOM 2171 N N . HIS B 1 98 ? -8.539 -28 -8.711 1 97.31 98 HIS B N 1
ATOM 2172 C CA . HIS B 1 98 ? -8.531 -29.094 -9.672 1 97.31 98 HIS B CA 1
ATOM 2173 C C . HIS B 1 98 ? -7.332 -30.016 -9.453 1 97.31 98 HIS B C 1
ATOM 2175 O O . HIS B 1 98 ? -6.219 -29.547 -9.203 1 97.31 98 HIS B O 1
ATOM 2181 N N . LYS B 1 99 ? -7.508 -31.312 -9.617 1 97 99 LYS B N 1
ATOM 2182 C CA . LYS B 1 99 ? -6.508 -32.312 -9.242 1 97 99 LYS B CA 1
ATOM 2183 C C . LYS B 1 99 ? -5.289 -32.25 -10.156 1 97 99 LYS B C 1
ATOM 2185 O O . LYS B 1 99 ? -4.203 -32.688 -9.797 1 97 99 LYS B O 1
ATOM 2190 N N . GLU B 1 100 ? -5.461 -31.703 -11.32 1 97.5 100 GLU B N 1
ATOM 2191 C CA . GLU B 1 100 ? -4.355 -31.656 -12.266 1 97.5 100 GLU B CA 1
ATOM 2192 C C . GLU B 1 100 ? -3.861 -30.219 -12.461 1 97.5 100 GLU B C 1
ATOM 2194 O O . GLU B 1 100 ? -3.213 -29.906 -13.469 1 97.5 100 GLU B O 1
ATOM 2199 N N . SER B 1 101 ? -4.172 -29.391 -11.547 1 98.31 101 SER B N 1
ATOM 2200 C CA . SER B 1 101 ? -3.74 -28 -11.641 1 98.31 101 SER B CA 1
ATOM 2201 C C . SER B 1 101 ? -2.219 -27.891 -11.656 1 98.31 101 SER B C 1
ATOM 2203 O O . SER B 1 101 ? -1.534 -28.578 -10.891 1 98.31 101 SER B O 1
ATOM 2205 N N . LYS B 1 102 ? -1.787 -27.125 -12.594 1 98.62 102 LYS B N 1
ATOM 2206 C CA . LYS B 1 102 ? -0.391 -26.703 -12.648 1 98.62 102 LYS B CA 1
ATOM 2207 C C . LYS B 1 102 ? -0.247 -25.234 -12.273 1 98.62 102 LYS B C 1
ATOM 2209 O O . LYS B 1 102 ? -0.928 -24.375 -12.828 1 98.62 102 LYS B O 1
ATOM 2214 N N . PHE B 1 103 ? 0.624 -24.953 -11.352 1 98.81 103 PHE B N 1
ATOM 2215 C CA . PHE B 1 103 ? 0.918 -23.594 -10.914 1 98.81 103 PHE B CA 1
ATOM 2216 C C . PHE B 1 103 ? 2.311 -23.172 -11.359 1 98.81 103 PHE B C 1
ATOM 2218 O O . PHE B 1 103 ? 3.309 -23.781 -10.961 1 98.81 103 PHE B O 1
ATOM 2225 N N . GLU B 1 104 ? 2.371 -22.172 -12.172 1 98.94 104 GLU B N 1
ATOM 2226 C CA . GLU B 1 104 ? 3.646 -21.531 -12.492 1 98.94 104 GLU B CA 1
ATOM 2227 C C . GLU B 1 104 ? 3.779 -20.188 -11.805 1 98.94 104 GLU B C 1
ATOM 2229 O O . GLU B 1 104 ? 2.912 -19.312 -11.945 1 98.94 104 GLU B O 1
ATOM 2234 N N . PHE B 1 105 ? 4.887 -19.984 -11.078 1 98.94 105 PHE B N 1
ATOM 2235 C CA . PHE B 1 105 ? 5.078 -18.797 -10.25 1 98.94 105 PHE B CA 1
ATOM 2236 C C . PHE B 1 105 ? 6.109 -17.859 -10.875 1 98.94 105 PHE B C 1
ATOM 2238 O O . PHE B 1 105 ? 7.125 -18.312 -11.406 1 98.94 105 PHE B O 1
ATOM 2245 N N . ALA B 1 106 ? 5.812 -16.562 -10.742 1 98.94 106 ALA B N 1
ATOM 2246 C CA . ALA B 1 106 ? 6.773 -15.516 -11.094 1 98.94 106 ALA B CA 1
ATOM 2247 C C . ALA B 1 106 ? 6.676 -14.336 -10.133 1 98.94 106 ALA B C 1
ATOM 2249 O O . ALA B 1 106 ? 5.598 -14.031 -9.617 1 98.94 106 ALA B O 1
ATOM 2250 N N . PHE B 1 107 ? 7.793 -13.719 -9.938 1 98.75 107 PHE B N 1
ATOM 2251 C CA . PHE B 1 107 ? 7.77 -12.406 -9.297 1 98.75 107 PHE B CA 1
ATOM 2252 C C . PHE B 1 107 ? 7.57 -11.305 -10.336 1 98.75 107 PHE B C 1
ATOM 2254 O O . PHE B 1 107 ? 8.102 -11.391 -11.445 1 98.75 107 PHE B O 1
ATOM 2261 N N . ILE B 1 108 ? 6.793 -10.328 -10.008 1 98.56 108 ILE B N 1
ATOM 2262 C CA . ILE B 1 108 ? 6.695 -9.078 -10.758 1 98.56 108 ILE B CA 1
ATOM 2263 C C . ILE B 1 108 ? 7.18 -7.922 -9.891 1 98.56 108 ILE B C 1
ATOM 2265 O O . ILE B 1 108 ? 6.688 -7.727 -8.773 1 98.56 108 ILE B O 1
ATOM 2269 N N . TYR B 1 109 ? 8.18 -7.23 -10.375 1 96.19 109 TYR B N 1
ATOM 2270 C CA . TYR B 1 109 ? 8.781 -6.168 -9.578 1 96.19 109 TYR B CA 1
ATOM 2271 C C . TYR B 1 109 ? 9.43 -5.117 -10.477 1 96.19 109 TYR B C 1
ATOM 2273 O O . TYR B 1 109 ? 9.742 -5.391 -11.633 1 96.19 109 TYR B O 1
ATOM 2281 N N . PRO B 1 110 ? 9.484 -3.918 -10.023 1 93.88 110 PRO B N 1
ATOM 2282 C CA . PRO B 1 110 ? 10.156 -2.895 -10.828 1 93.88 110 PRO B CA 1
ATOM 2283 C C . PRO B 1 110 ? 11.664 -3.096 -10.891 1 93.88 110 PRO B C 1
ATOM 2285 O O . PRO B 1 110 ? 12.289 -3.447 -9.883 1 93.88 110 PRO B O 1
ATOM 2288 N N . ASP B 1 111 ? 12.172 -2.947 -12.07 1 93.94 111 ASP B N 1
ATOM 2289 C CA . ASP B 1 111 ? 13.625 -2.992 -12.211 1 93.94 111 ASP B CA 1
ATOM 2290 C C . ASP B 1 111 ? 14.258 -1.66 -11.82 1 93.94 111 ASP B C 1
ATOM 2292 O O . ASP B 1 111 ? 13.617 -0.823 -11.188 1 93.94 111 ASP B O 1
ATOM 2296 N N . SER B 1 112 ? 15.539 -1.586 -12.07 1 91.19 112 SER B N 1
ATOM 2297 C CA . SER B 1 112 ? 16.281 -0.396 -11.656 1 91.19 112 SER B CA 1
ATOM 2298 C C . SER B 1 112 ? 15.711 0.86 -12.312 1 91.19 112 SER B C 1
ATOM 2300 O O . SER B 1 112 ? 15.914 1.97 -11.812 1 91.19 112 SER B O 1
ATOM 2302 N N . ARG B 1 113 ? 15.016 0.735 -13.484 1 90.44 113 ARG B N 1
ATOM 2303 C CA . ARG B 1 113 ? 14.43 1.866 -14.195 1 90.44 113 ARG B CA 1
ATOM 2304 C C . ARG B 1 113 ? 12.992 2.113 -13.742 1 90.44 113 ARG B C 1
ATOM 2306 O O . ARG B 1 113 ? 12.312 2.984 -14.281 1 90.44 113 ARG B O 1
ATOM 2313 N N . GLY B 1 114 ? 12.531 1.288 -12.828 1 88.44 114 GLY B N 1
ATOM 2314 C CA . GLY B 1 114 ? 11.172 1.427 -12.328 1 88.44 114 GLY B CA 1
ATOM 2315 C C . GLY B 1 114 ? 10.148 0.692 -13.172 1 88.44 114 GLY B C 1
ATOM 2316 O O . GLY B 1 114 ? 8.945 0.845 -12.969 1 88.44 114 GLY B O 1
ATOM 2317 N N . ILE B 1 115 ? 10.633 0.049 -14.172 1 92.44 115 ILE B N 1
ATOM 2318 C CA . ILE B 1 115 ? 9.7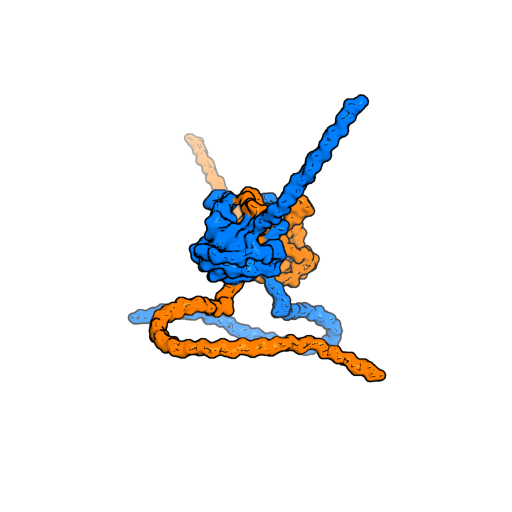5 -0.708 -15.055 1 92.44 115 ILE B CA 1
ATOM 2319 C C . ILE B 1 115 ? 9.539 -2.109 -14.484 1 92.44 115 ILE B C 1
ATOM 2321 O O . ILE B 1 115 ? 10.492 -2.787 -14.109 1 92.44 115 ILE B O 1
ATOM 2325 N N . TYR B 1 116 ? 8.305 -2.42 -14.445 1 96.06 116 TYR B N 1
ATOM 2326 C CA . TYR B 1 116 ? 8.023 -3.734 -13.883 1 96.06 116 TYR B CA 1
ATOM 2327 C C . TYR B 1 116 ? 8.461 -4.844 -14.836 1 96.06 116 TYR B C 1
ATOM 2329 O O . TYR B 1 116 ? 8.258 -4.738 -16.047 1 96.06 116 TYR B O 1
ATOM 2337 N N . VAL B 1 117 ? 9.055 -5.824 -14.242 1 97.75 117 VAL B N 1
ATOM 2338 C CA . VAL B 1 117 ? 9.516 -6.992 -14.992 1 97.75 117 VAL B CA 1
ATOM 2339 C C . VAL B 1 117 ? 8.992 -8.266 -14.328 1 97.75 117 VAL B C 1
ATOM 2341 O O . VAL B 1 117 ? 8.477 -8.227 -13.211 1 97.75 117 VAL B O 1
ATOM 2344 N N . SER B 1 118 ? 9.055 -9.328 -15.078 1 98.19 118 SER B N 1
ATOM 2345 C CA . SER B 1 118 ? 8.609 -10.633 -14.609 1 98.19 118 SER B CA 1
ATOM 2346 C C . SER B 1 118 ? 9.773 -11.625 -14.539 1 98.19 118 SER B C 1
ATOM 2348 O O . SER B 1 118 ? 10.602 -11.68 -15.445 1 98.19 118 SER B O 1
ATOM 2350 N N . LYS B 1 119 ? 9.891 -12.352 -13.453 1 98.31 119 LYS B N 1
ATOM 2351 C CA . LYS B 1 119 ? 10.906 -13.391 -13.289 1 98.31 119 LYS B CA 1
ATOM 2352 C C . LYS B 1 119 ? 10.266 -14.711 -12.859 1 98.31 119 LYS B C 1
ATOM 2354 O O . LYS B 1 119 ? 9.781 -14.836 -11.734 1 98.31 119 LYS B O 1
ATOM 2359 N N . PRO B 1 120 ? 10.242 -15.727 -13.758 1 98.69 120 PRO B N 1
ATOM 2360 C CA . PRO B 1 120 ? 9.766 -17.047 -13.328 1 98.69 120 PRO B CA 1
ATOM 2361 C C . PRO B 1 120 ? 10.578 -17.609 -12.164 1 98.69 120 PRO B C 1
ATOM 2363 O O . PRO B 1 120 ? 11.805 -17.438 -12.117 1 98.69 120 PRO B O 1
ATOM 2366 N N . ILE B 1 121 ? 9.852 -18.25 -11.227 1 98.81 121 ILE B N 1
ATOM 2367 C CA . ILE B 1 121 ? 10.602 -18.656 -10.039 1 98.81 121 ILE B CA 1
ATOM 2368 C C . ILE B 1 121 ? 10.352 -20.125 -9.742 1 98.81 121 ILE B C 1
ATOM 2370 O O . ILE B 1 121 ? 11.055 -20.734 -8.922 1 98.81 121 ILE B O 1
ATOM 2374 N N . GLY B 1 122 ? 9.25 -20.703 -10.289 1 98.81 122 GLY B N 1
ATOM 2375 C CA . GLY B 1 122 ? 9.07 -22.125 -10.047 1 98.81 122 GLY B CA 1
ATOM 2376 C C . GLY B 1 122 ? 7.715 -22.641 -10.508 1 98.81 122 GLY B C 1
ATOM 2377 O O . GLY B 1 122 ? 6.859 -21.859 -10.93 1 98.81 122 GLY B O 1
ATOM 2378 N N . THR B 1 123 ? 7.625 -24 -10.477 1 98.88 123 THR B N 1
ATOM 2379 C CA . THR B 1 123 ? 6.41 -24.688 -10.891 1 98.88 123 THR B CA 1
ATOM 2380 C C . THR B 1 123 ? 6.008 -25.734 -9.859 1 98.88 123 THR B C 1
ATOM 2382 O O . THR B 1 123 ? 6.859 -26.453 -9.328 1 98.88 123 THR B O 1
ATOM 2385 N N . VAL B 1 124 ? 4.703 -25.75 -9.547 1 98.81 124 VAL B N 1
ATOM 2386 C CA . VAL B 1 124 ? 4.148 -26.734 -8.633 1 98.81 124 VAL B CA 1
ATOM 2387 C C . VAL B 1 124 ? 2.932 -27.406 -9.266 1 98.81 124 VAL B C 1
ATOM 2389 O O . VAL B 1 124 ? 2.158 -26.766 -9.977 1 98.81 124 VAL B O 1
ATOM 2392 N N . PHE B 1 125 ? 2.785 -28.656 -9.008 1 98.5 125 PHE B N 1
ATOM 2393 C CA . PHE B 1 125 ? 1.654 -29.422 -9.516 1 98.5 125 PHE B CA 1
ATOM 2394 C C . PHE B 1 125 ? 0.782 -29.922 -8.375 1 98.5 125 PHE B C 1
ATOM 2396 O O . PHE B 1 125 ? 1.286 -30.234 -7.293 1 98.5 125 PHE B O 1
ATOM 2403 N N . SER B 1 126 ? -0.464 -30.047 -8.672 1 98.12 126 SER B N 1
ATOM 2404 C CA . SER B 1 126 ? -1.401 -30.531 -7.668 1 98.12 126 SER B CA 1
ATOM 2405 C C . SER B 1 126 ? -1.259 -32.031 -7.461 1 98.12 126 SER B C 1
ATOM 2407 O O . SER B 1 126 ? -1.438 -32.531 -6.352 1 98.12 126 SER B O 1
ATOM 2409 N N . ASN B 1 127 ? -0.861 -32.781 -8.531 1 97 127 ASN B N 1
ATOM 2410 C CA . ASN B 1 127 ? -1.009 -34.219 -8.484 1 97 127 ASN B CA 1
ATOM 2411 C C . ASN B 1 127 ? 0.346 -34.906 -8.477 1 97 127 ASN B C 1
ATOM 2413 O O . ASN B 1 127 ? 0.414 -36.156 -8.539 1 97 127 ASN B O 1
ATOM 2417 N N . LYS B 1 128 ? 1.407 -34.188 -8.516 1 97.44 128 LYS B N 1
ATOM 2418 C CA . LYS B 1 128 ? 2.746 -34.781 -8.469 1 97.44 128 LYS B CA 1
ATOM 2419 C C . LYS B 1 128 ? 3.738 -33.812 -7.816 1 97.44 128 LYS B C 1
ATOM 2421 O O . LYS B 1 128 ? 3.467 -32.625 -7.699 1 97.44 128 LYS B O 1
ATOM 2426 N N . LYS B 1 129 ? 4.855 -34.406 -7.426 1 97.69 129 LYS B N 1
ATOM 2427 C CA . LYS B 1 129 ? 5.914 -33.594 -6.836 1 97.69 129 LYS B CA 1
ATOM 2428 C C . LYS B 1 129 ? 6.758 -32.906 -7.914 1 97.69 129 LYS B C 1
ATOM 2430 O O . LYS B 1 129 ? 6.914 -33.438 -9.016 1 97.69 129 LYS B O 1
ATOM 2435 N N . SER B 1 130 ? 7.18 -31.734 -7.535 1 97.06 130 SER B N 1
ATOM 2436 C CA . SER B 1 130 ? 8.117 -31 -8.391 1 97.06 130 SER B CA 1
ATOM 2437 C C . SER B 1 130 ? 9.383 -30.625 -7.625 1 97.06 130 SER B C 1
ATOM 2439 O O . SER B 1 130 ? 9.367 -30.547 -6.395 1 97.06 130 SER B O 1
ATOM 2441 N N . ALA B 1 131 ? 10.484 -30.469 -8.398 1 97.81 131 ALA B N 1
ATOM 2442 C CA . ALA B 1 131 ? 11.75 -30.047 -7.801 1 97.81 131 ALA B CA 1
ATOM 2443 C C . ALA B 1 131 ? 11.609 -28.688 -7.109 1 97.81 131 ALA B C 1
ATOM 2445 O O . ALA B 1 131 ? 12.414 -28.344 -6.242 1 97.81 131 ALA B O 1
ATOM 2446 N N . ASP B 1 132 ? 10.57 -27.969 -7.438 1 98.56 132 ASP B N 1
ATOM 2447 C CA . ASP B 1 132 ? 10.414 -26.594 -6.965 1 98.56 132 ASP B CA 1
ATOM 2448 C C . ASP B 1 132 ? 9.531 -26.547 -5.719 1 98.56 132 ASP B C 1
ATOM 2450 O O . ASP B 1 132 ? 9.391 -25.484 -5.094 1 98.56 132 ASP B O 1
ATOM 2454 N N . ASP B 1 133 ? 9 -27.625 -5.301 1 98.69 133 ASP B N 1
ATOM 2455 C CA . ASP B 1 133 ? 7.992 -27.672 -4.242 1 98.69 133 ASP B CA 1
ATOM 2456 C C . ASP B 1 133 ? 8.508 -27.016 -2.961 1 98.69 133 ASP B C 1
ATOM 2458 O O . ASP B 1 133 ? 7.766 -26.328 -2.266 1 98.69 133 ASP B O 1
ATOM 2462 N N . LEU B 1 134 ? 9.781 -27.172 -2.693 1 98.31 134 LEU B N 1
ATOM 2463 C CA . LEU B 1 134 ? 10.297 -26.844 -1.372 1 98.31 134 LEU B CA 1
ATOM 2464 C C . LEU B 1 134 ? 11.031 -25.5 -1.401 1 98.31 134 LEU B C 1
ATOM 2466 O O . LEU B 1 134 ? 11.578 -25.062 -0.383 1 98.31 134 LEU B O 1
ATOM 2470 N N . ILE B 1 135 ? 11.094 -24.859 -2.545 1 98.5 135 ILE B N 1
ATOM 2471 C CA . ILE B 1 135 ? 11.688 -23.531 -2.605 1 98.5 135 ILE B CA 1
ATOM 2472 C C . ILE B 1 135 ? 10.898 -22.562 -1.724 1 98.5 135 ILE B C 1
ATOM 2474 O O . ILE B 1 135 ? 9.664 -22.516 -1.792 1 98.5 135 ILE B O 1
ATOM 2478 N N . THR B 1 136 ? 11.609 -21.844 -0.905 1 97.62 136 THR B N 1
ATOM 2479 C CA . THR B 1 136 ? 10.938 -20.922 -0.007 1 97.62 136 THR B CA 1
ATOM 2480 C C . THR B 1 136 ? 11 -19.5 -0.561 1 97.62 136 THR B C 1
ATOM 2482 O O . THR B 1 136 ? 11.82 -19.188 -1.428 1 97.62 136 THR B O 1
ATOM 2485 N N . LEU B 1 137 ? 10.164 -18.594 -0.091 1 97.38 137 LEU B N 1
ATOM 2486 C CA . LEU B 1 137 ? 10.234 -17.188 -0.446 1 97.38 137 LEU B CA 1
ATOM 2487 C C . LEU B 1 137 ? 11.594 -16.594 -0.072 1 97.38 137 LEU B C 1
ATOM 2489 O O . LEU B 1 137 ? 12.148 -15.781 -0.817 1 97.38 137 LEU B O 1
ATOM 2493 N N . ASP B 1 138 ? 12.102 -17.047 1.051 1 95.19 138 ASP B N 1
ATOM 2494 C CA . ASP B 1 138 ? 13.414 -16.594 1.487 1 95.19 138 ASP B CA 1
ATOM 2495 C C . ASP B 1 138 ? 14.5 -17.016 0.502 1 95.19 138 ASP B C 1
ATOM 2497 O O . ASP B 1 138 ? 15.391 -16.219 0.179 1 95.19 138 ASP B O 1
ATOM 2501 N N . ASP B 1 139 ? 14.383 -18.266 0.083 1 96.69 139 ASP B N 1
ATOM 2502 C CA . ASP B 1 139 ? 15.336 -18.75 -0.91 1 96.69 139 ASP B CA 1
ATOM 2503 C C . ASP B 1 139 ? 15.32 -17.875 -2.16 1 96.69 139 ASP B C 1
ATOM 2505 O O . ASP B 1 139 ? 16.344 -17.75 -2.842 1 96.69 139 ASP B O 1
ATOM 2509 N N . LEU B 1 140 ? 14.211 -17.281 -2.457 1 97.62 140 LEU B N 1
ATOM 2510 C CA . LEU B 1 140 ? 14.008 -16.5 -3.676 1 97.62 140 LEU B CA 1
ATOM 2511 C C . LEU B 1 140 ? 14.242 -15.023 -3.414 1 97.62 140 LEU B C 1
ATOM 2513 O O . LEU B 1 140 ? 13.977 -14.188 -4.281 1 97.62 140 LEU B O 1
ATOM 2517 N N . PHE B 1 141 ? 14.625 -14.656 -2.176 1 96.25 141 PHE B N 1
ATOM 2518 C CA . PHE B 1 141 ? 14.922 -13.281 -1.786 1 96.25 141 PHE B CA 1
ATOM 2519 C C . PHE B 1 141 ? 13.688 -12.398 -1.933 1 96.25 141 PHE B C 1
ATOM 2521 O O . PHE B 1 141 ? 13.773 -11.281 -2.443 1 96.25 141 PHE B O 1
ATOM 2528 N N . PHE B 1 142 ? 12.633 -12.938 -1.501 1 95.94 142 PHE B N 1
ATOM 2529 C CA . PHE B 1 142 ? 11.391 -12.164 -1.517 1 95.94 142 PHE B CA 1
ATOM 2530 C C . PHE B 1 142 ? 11.555 -10.875 -0.72 1 95.94 142 PHE B C 1
ATOM 2532 O O . PHE B 1 142 ? 12.031 -10.898 0.415 1 95.94 142 PHE B O 1
ATOM 2539 N N . ASN B 1 143 ? 11.219 -9.82 -1.324 1 92.75 143 ASN B N 1
ATOM 2540 C CA . ASN B 1 143 ? 11.242 -8.492 -0.718 1 92.75 143 ASN B CA 1
ATOM 2541 C C . ASN B 1 143 ? 10.023 -7.668 -1.121 1 92.75 143 ASN B C 1
ATOM 2543 O O . ASN B 1 143 ? 10.156 -6.551 -1.617 1 92.75 143 ASN B O 1
ATOM 2547 N N . TYR B 1 144 ? 8.867 -8.25 -0.976 1 89.5 144 TYR B N 1
ATOM 2548 C CA . TYR B 1 144 ? 7.543 -7.656 -1.132 1 89.5 144 TYR B CA 1
ATOM 2549 C C . TYR B 1 144 ? 7.195 -7.477 -2.605 1 89.5 144 TYR B C 1
ATOM 2551 O O . TYR B 1 144 ? 6.371 -6.629 -2.957 1 89.5 144 TYR B O 1
ATOM 2559 N N . GLN B 1 145 ? 7.852 -8.242 -3.551 1 94.38 145 GLN B N 1
ATOM 2560 C CA . GLN B 1 145 ? 7.41 -8.312 -4.941 1 94.38 145 GLN B CA 1
ATOM 2561 C C . GLN B 1 145 ? 5.984 -8.844 -5.043 1 94.38 145 GLN B C 1
ATOM 2563 O O . GLN B 1 145 ? 5.496 -9.508 -4.129 1 94.38 145 GLN B O 1
ATOM 2568 N N . PHE B 1 146 ? 5.402 -8.531 -6.137 1 97.75 146 PHE B N 1
ATOM 2569 C CA . PHE B 1 146 ? 4.152 -9.211 -6.449 1 97.75 146 PHE B CA 1
ATOM 2570 C C . PHE B 1 146 ? 4.414 -10.656 -6.848 1 97.75 146 PHE B C 1
ATOM 2572 O O . PHE B 1 146 ? 5.402 -10.953 -7.52 1 97.75 146 PHE B O 1
ATOM 2579 N N . LEU B 1 147 ? 3.486 -11.492 -6.445 1 98.81 147 LEU B N 1
ATOM 2580 C CA . LEU B 1 147 ? 3.525 -12.867 -6.934 1 98.81 147 LEU B CA 1
ATOM 2581 C C . LEU B 1 147 ? 2.494 -13.086 -8.039 1 98.81 147 LEU B C 1
ATOM 2583 O O . LEU B 1 147 ? 1.291 -12.938 -7.801 1 98.81 147 LEU B O 1
ATOM 2587 N N . ASP B 1 148 ? 2.971 -13.422 -9.172 1 98.88 148 ASP B N 1
ATOM 2588 C CA . ASP B 1 148 ? 2.117 -13.75 -10.305 1 98.88 148 ASP B CA 1
ATOM 2589 C C . ASP B 1 148 ? 2.045 -15.258 -10.531 1 98.88 148 ASP B C 1
ATOM 2591 O O . ASP B 1 148 ? 3.064 -15.945 -10.484 1 98.88 148 ASP B O 1
ATOM 2595 N N . VAL B 1 149 ? 0.826 -15.742 -10.789 1 98.94 149 VAL B N 1
ATOM 2596 C CA . VAL B 1 149 ? 0.627 -17.172 -10.938 1 98.94 149 VAL B CA 1
ATOM 2597 C C . VAL B 1 149 ? -0.147 -17.469 -12.227 1 98.94 149 VAL B C 1
ATOM 2599 O O . VAL B 1 149 ? -1.257 -16.953 -12.414 1 98.94 149 VAL B O 1
ATOM 2602 N N . SER B 1 150 ? 0.464 -18.219 -13.078 1 98.88 150 SER B N 1
ATOM 2603 C CA . SER B 1 150 ? -0.261 -18.828 -14.195 1 98.88 150 SER B CA 1
ATOM 2604 C C . SER B 1 150 ? -0.862 -20.172 -13.789 1 98.88 150 SER B C 1
ATOM 2606 O O . SER B 1 150 ? -0.133 -21.125 -13.469 1 98.88 150 SER B O 1
ATOM 2608 N N . LEU B 1 151 ? -2.113 -20.25 -13.812 1 98.88 151 LEU B N 1
ATOM 2609 C CA . LEU B 1 151 ? -2.83 -21.469 -13.445 1 98.88 151 LEU B CA 1
ATOM 2610 C C . LEU B 1 151 ? -3.328 -22.188 -14.688 1 98.88 151 LEU B C 1
ATOM 2612 O O . LEU B 1 151 ? -4.066 -21.625 -15.492 1 98.88 151 LEU B O 1
ATOM 2616 N N . SER B 1 152 ? -2.928 -23.438 -14.781 1 98.19 152 SER B N 1
ATOM 2617 C CA . SER B 1 152 ? -3.359 -24.219 -15.93 1 98.19 152 SER B CA 1
ATOM 2618 C C . SER B 1 152 ? -4.047 -25.516 -15.492 1 98.19 152 SER B C 1
ATOM 2620 O O . SER B 1 152 ? -3.611 -26.156 -14.539 1 98.19 152 SER B O 1
ATOM 2622 N N . ILE B 1 153 ? -5.129 -25.828 -16.203 1 96 153 ILE B N 1
ATOM 2623 C CA . ILE B 1 153 ? -5.863 -27.078 -16.016 1 96 153 ILE B CA 1
ATOM 2624 C C . ILE B 1 153 ? -6.012 -27.797 -17.344 1 96 153 ILE B C 1
ATOM 2626 O O . ILE B 1 153 ? -6.309 -27.172 -18.375 1 96 153 ILE B O 1
ATOM 2630 N N . PRO B 1 154 ? -5.715 -29.156 -17.406 1 89.38 154 PRO B N 1
ATOM 2631 C CA . PRO B 1 154 ? -5.82 -29.875 -18.672 1 89.38 154 PRO B CA 1
ATOM 2632 C C . PRO B 1 154 ? -7.203 -29.766 -19.312 1 89.38 154 PRO B C 1
ATOM 2634 O O . PRO B 1 154 ? -8.211 -29.703 -18.609 1 89.38 154 PRO B O 1
ATOM 2637 N N . GLU B 1 155 ? -7.309 -29.219 -20.5 1 77.19 155 GLU B N 1
ATOM 2638 C CA . GLU B 1 155 ? -8.57 -29.156 -21.234 1 77.19 155 GLU B CA 1
ATOM 2639 C C . GLU B 1 155 ? -9.211 -30.531 -21.359 1 77.19 155 GLU B C 1
ATOM 2641 O O . GLU B 1 155 ? -8.508 -31.547 -21.453 1 77.19 155 GLU B O 1
ATOM 2646 N N . SER B 1 156 ? -10.25 -30.766 -20.625 1 60.41 156 SER B N 1
ATOM 2647 C CA . SER B 1 156 ? -10.953 -32 -20.891 1 60.41 156 SER B CA 1
ATOM 2648 C C . SER B 1 156 ? -11.016 -32.312 -22.391 1 60.41 156 SER B C 1
ATOM 2650 O O . SER B 1 156 ? -11.414 -31.438 -23.172 1 60.41 156 SER B O 1
ATOM 2652 N N . SER B 1 157 ? -10.008 -32.875 -22.938 1 49.38 157 SER B N 1
ATOM 2653 C CA . SER B 1 157 ? -10.195 -33.344 -24.297 1 49.38 157 SER B CA 1
ATOM 2654 C C . SER B 1 157 ? -11.633 -33.781 -24.547 1 49.38 157 SER B C 1
ATOM 2656 O O . SER B 1 157 ? -12.062 -34.812 -24.016 1 49.38 157 SER B O 1
ATOM 2658 N N . SER B 1 158 ? -12.633 -32.969 -24.25 1 44.84 158 SER B N 1
ATOM 2659 C CA . SER B 1 158 ? -13.883 -33.469 -24.828 1 44.84 158 SER B CA 1
ATOM 2660 C C . SER B 1 158 ? -13.68 -33.969 -26.25 1 44.84 158 SER B C 1
ATOM 2662 O O . SER B 1 158 ? -13.086 -33.281 -27.094 1 44.84 158 SER B O 1
ATOM 2664 N N . SER B 1 159 ? -13.539 -35.281 -26.375 1 42.97 159 SER B N 1
ATOM 2665 C CA . SER B 1 159 ? -13.641 -36 -27.641 1 42.97 159 SER B CA 1
ATOM 2666 C C . SER B 1 159 ? -14.68 -35.344 -28.562 1 42.97 159 SER B C 1
ATOM 2668 O O . SER B 1 159 ? -15.852 -35.25 -28.203 1 42.97 159 SER B O 1
ATOM 2670 N N . SER B 1 160 ? -14.258 -34.25 -29.141 1 43.31 160 SER B N 1
ATOM 2671 C CA . SER B 1 160 ? -15.109 -33.781 -30.219 1 43.31 160 SER B CA 1
ATOM 2672 C C . SER B 1 160 ? -15.742 -34.938 -30.984 1 43.31 160 SER B C 1
ATOM 2674 O O . SER B 1 160 ? -15.039 -35.781 -31.562 1 43.31 160 SER B O 1
ATOM 2676 N N . ILE B 1 161 ? -16.781 -35.469 -30.391 1 43.44 161 ILE B N 1
ATOM 2677 C CA . ILE B 1 161 ? -17.547 -36.406 -31.219 1 43.44 161 ILE B CA 1
ATOM 2678 C C . ILE B 1 161 ? -17.766 -35.812 -32.594 1 43.44 161 ILE B C 1
ATOM 2680 O O . ILE B 1 161 ? -18.344 -34.719 -32.75 1 43.44 161 ILE B O 1
ATOM 2684 N N . SER B 1 162 ? -16.812 -36 -33.406 1 43.91 162 SER B N 1
ATOM 2685 C CA . SER B 1 162 ? -17 -35.719 -34.844 1 43.91 162 SER B CA 1
ATOM 2686 C C . SER B 1 162 ? -18.391 -36.125 -35.281 1 43.91 162 SER B C 1
ATOM 2688 O O . SER B 1 162 ? -18.812 -37.281 -35.062 1 43.91 162 SER B O 1
ATOM 2690 N N . SER B 1 163 ? -19.391 -35.219 -35.156 1 46.31 163 SER B N 1
ATOM 2691 C CA . SER B 1 163 ? -20.703 -35.531 -35.719 1 46.31 163 SER B CA 1
ATOM 2692 C C . SER B 1 163 ? -20.594 -36.094 -37.125 1 46.31 163 SER B C 1
ATOM 2694 O O . SER B 1 163 ? -19.797 -35.594 -37.938 1 46.31 163 SER B O 1
ATOM 2696 N N . PRO B 1 164 ? -21.016 -37.375 -37.312 1 45.53 164 PRO B N 1
ATOM 2697 C CA . PRO B 1 164 ? -20.984 -37.969 -38.656 1 45.53 164 PRO B CA 1
ATOM 2698 C C . PRO B 1 164 ? -21.656 -37.125 -39.719 1 45.53 164 PRO B C 1
ATOM 2700 O O . PRO B 1 164 ? -22.688 -36.469 -39.438 1 45.53 164 PRO B O 1
ATOM 2703 N N . THR B 1 165 ? -20.969 -36.438 -40.625 1 47.75 165 THR B N 1
ATOM 2704 C CA . THR B 1 165 ? -21.422 -35.688 -41.781 1 47.75 165 THR B CA 1
ATOM 2705 C C . THR B 1 165 ? -22.516 -36.438 -42.531 1 47.75 165 THR B C 1
ATOM 2707 O O . THR B 1 165 ? -22.391 -37.625 -42.781 1 47.75 165 THR B O 1
ATOM 2710 N N . SER B 1 166 ? -23.828 -36.031 -42.438 1 49.97 166 SER B N 1
ATOM 2711 C CA . SER B 1 166 ? -25.031 -36.531 -43.062 1 49.97 166 SER B CA 1
ATOM 2712 C C . SER B 1 166 ? -24.828 -36.719 -44.562 1 49.97 166 SER B C 1
ATOM 2714 O O . SER B 1 166 ? -24.328 -35.844 -45.25 1 49.97 166 SER B O 1
ATOM 2716 N N . PRO B 1 167 ? -25 -37.969 -45.094 1 47.88 167 PRO B N 1
ATOM 2717 C CA . PRO B 1 167 ? -24.828 -38.281 -46.5 1 47.88 167 PRO B CA 1
ATOM 2718 C C . PRO B 1 167 ? -25.719 -37.469 -47.438 1 47.88 167 PRO B C 1
ATOM 2720 O O . PRO B 1 167 ? -26.859 -37.156 -47.062 1 47.88 167 PRO B O 1
ATOM 2723 N N . SER B 1 168 ? -25.234 -36.531 -48.281 1 49.31 168 SER B N 1
ATOM 2724 C CA . SER B 1 168 ? -25.875 -35.688 -49.281 1 49.31 168 SER B CA 1
ATOM 2725 C C . SER B 1 168 ? -26.812 -36.531 -50.188 1 49.31 168 SER B C 1
ATOM 2727 O O . SER B 1 168 ? -26.453 -37.625 -50.625 1 49.31 168 SER B O 1
ATOM 2729 N N . SER B 1 169 ? -28.172 -36.344 -50.094 1 50.03 169 SER B N 1
ATOM 2730 C CA . SER B 1 169 ? -29.25 -37 -50.844 1 50.03 169 SER B CA 1
ATOM 2731 C C . SER B 1 169 ? -29 -36.969 -52.344 1 50.03 169 SER B C 1
ATOM 2733 O O . SER B 1 169 ? -28.562 -35.938 -52.875 1 50.03 169 SER B O 1
ATOM 2735 N N . PRO B 1 170 ? -29 -38.125 -53.062 1 48.62 170 PRO B N 1
ATOM 2736 C CA . PRO B 1 170 ? -28.812 -38.25 -54.531 1 48.62 170 PRO B CA 1
ATOM 2737 C C . PRO B 1 170 ? -29.828 -37.438 -55.312 1 48.62 170 PRO B C 1
ATOM 2739 O O . PRO B 1 170 ? -31.016 -37.406 -54.969 1 48.62 170 PRO B O 1
ATOM 2742 N N . LYS B 1 171 ? -29.422 -36.281 -55.875 1 46.34 171 LYS B N 1
ATOM 2743 C CA . LYS B 1 171 ? -30.266 -35.5 -56.781 1 46.34 171 LYS B CA 1
ATOM 2744 C C . LYS B 1 171 ? -30.922 -36.406 -57.812 1 46.34 171 LYS B C 1
ATOM 2746 O O . LYS B 1 171 ? -30.234 -37 -58.625 1 46.34 171 LYS B O 1
ATOM 2751 N N . ILE B 1 172 ? -32.156 -36.906 -57.656 1 36.5 172 ILE B N 1
ATOM 2752 C CA . ILE B 1 172 ? -32.969 -37.469 -58.719 1 36.5 172 ILE B CA 1
ATOM 2753 C C . ILE B 1 172 ? -33.438 -36.344 -59.656 1 36.5 172 ILE B C 1
ATOM 2755 O O . ILE B 1 172 ? -33.906 -35.312 -59.188 1 36.5 172 ILE B O 1
#